Protein AF-A0A0Q7VDH7-F1 (afdb_monomer)

Solvent-accessible surface area (backbone atoms only — not comparable to full-atom values): 13459 Å² total; per-residue (Å²): 133,87,80,73,93,64,90,72,92,55,73,66,47,77,36,81,50,69,82,57,50,67,58,50,49,52,34,48,74,72,74,25,44,32,38,24,32,43,64,22,82,62,76,62,37,87,60,22,36,20,54,25,26,83,58,32,62,67,44,55,29,44,68,44,54,55,42,62,63,43,62,66,22,42,75,75,66,46,77,73,45,68,76,57,89,54,92,50,27,38,32,38,51,44,66,50,83,90,42,80,88,54,75,79,55,93,65,53,71,68,54,52,53,45,54,46,51,50,54,33,44,76,73,71,44,52,55,34,34,34,49,20,70,70,16,42,77,70,76,52,28,76,85,48,92,98,41,53,75,50,78,84,59,68,65,70,52,54,74,50,31,33,29,40,37,31,52,42,50,63,62,43,38,53,34,43,49,67,10,27,32,22,23,30,64,34,68,45,12,80,34,38,98,59,33,18,68,45,85,82,40,78,40,84,65,89,48,63,49,59,48,10,28,54,46,48,35,36,40,40,67,66,40,52,74,71,41,54,45,53,66,40,50,63,48,75,76,75,76,83,128

pLDDT: mean 92.86, std 11.04, range [31.88, 98.62]

Mean predicted aligned error: 4.59 Å

Secondary structure (DSSP, 8-state):
----SS----SEEEEESS--HHHHHHHHHTT-EEEEEEE-SSS-TTTEEEEEETT--GGGSB--S--S-SHHHHHHH-PPPPPP----EEEEEP--TT-GGGGG-SS-HHHHHHHHHHHHHHTT--EEEE--HHHHHTT-----TTSEE--S-HHHHHHHEEEEEESS-THHHHHHHTT--EEESSTT-TTGGGSBSSTT-------HHHHHHHHTTEEEHHHHHTSHHHHHHT---PPP-

Sequence (241 aa):
MEVASQWEPCDLLVCWGVRRAVEIQAQKSSGGEVCILERGYLGDRFKWTSVSFGGGLNGRGEFRGTRADPGRFHEHFGPLKPWRRKEGYALIIGQVPGDMSLRSIGGSLGGWYRETAMRLKATGHDVRFRPHPEAVKRGAGGSIAGVQTIGGDLQSSLDGASHVVTWNSNTAVEAVIAGVPAVSMDIGSMAWAVTGHEPGEVVTPDRLEWAARLAWKQFTMAEMASGYCWDVVGQRIEAAA

Foldseek 3Di:
DDDDPDADADQEAEDAAQPVVVSLVVNVVVVHKYWYWYFALADPSVQKIFIFIPRDAALGGHFFLFDLDCPLLCVPHNAFDAADQDDAAAEEEADAPPDPLCPPPPDDPLVVVQVLVVVLVVVPGQYEYEFDPVCVVVVRSDDHPPHHYDYDDLVVVLVRHQAYEYQADSSCVVSRSNNHAYEHCDSSHLCHVQHHNGRPPGGGDDCSSSSRRSSLRIDGPVCVVVCVNVVSRVPPPPPDD

Structure (mmCIF, N/CA/C/O backbone):
data_AF-A0A0Q7VDH7-F1
#
_entry.id   AF-A0A0Q7VDH7-F1
#
loop_
_atom_site.group_PDB
_atom_site.id
_atom_site.type_symbol
_atom_site.label_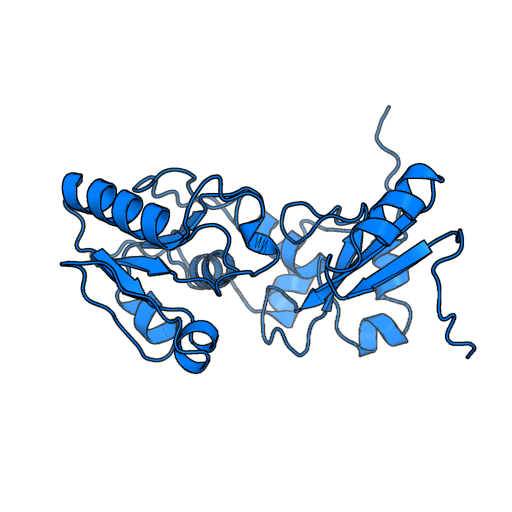atom_id
_atom_site.label_alt_id
_atom_site.label_comp_id
_atom_site.label_asym_id
_atom_site.label_entity_id
_atom_site.label_seq_id
_atom_site.pdbx_PDB_ins_code
_atom_site.Cartn_x
_atom_site.Cartn_y
_atom_site.Cartn_z
_atom_site.occupancy
_atom_site.B_iso_or_equiv
_atom_site.auth_seq_id
_atom_site.auth_comp_id
_atom_site.auth_asym_id
_atom_site.auth_atom_id
_atom_site.pdbx_PDB_model_num
ATOM 1 N N . MET A 1 1 ? 29.062 -8.073 -17.901 1.00 50.72 1 MET A N 1
ATOM 2 C CA . MET A 1 1 ? 27.862 -7.233 -17.737 1.00 50.72 1 MET A CA 1
ATOM 3 C C . MET A 1 1 ? 28.368 -5.826 -17.485 1.00 50.72 1 MET A C 1
ATOM 5 O O . MET A 1 1 ? 28.965 -5.599 -16.440 1.00 50.72 1 MET A O 1
ATOM 9 N N . GLU A 1 2 ? 28.287 -4.948 -18.480 1.00 48.97 2 GLU A N 1
ATOM 10 C CA . GLU A 1 2 ? 28.667 -3.541 -18.319 1.00 48.97 2 GLU A CA 1
ATOM 11 C C . GLU A 1 2 ? 27.641 -2.855 -17.416 1.00 48.97 2 GLU A C 1
ATOM 13 O O . GLU A 1 2 ? 26.437 -3.004 -17.612 1.00 48.97 2 GLU A O 1
ATOM 18 N N . VAL A 1 3 ? 28.112 -2.151 -16.389 1.00 56.75 3 VAL A N 1
ATOM 19 C CA . VAL A 1 3 ? 27.258 -1.309 -15.550 1.00 56.75 3 VAL A CA 1
ATOM 20 C C . VAL A 1 3 ? 27.443 0.113 -16.052 1.00 56.75 3 VAL A C 1
ATOM 22 O O . VAL A 1 3 ? 28.440 0.758 -15.728 1.00 56.75 3 VAL A O 1
ATOM 25 N N . ALA A 1 4 ? 26.510 0.581 -16.879 1.00 62.00 4 ALA A N 1
ATOM 26 C CA . ALA A 1 4 ? 26.508 1.963 -17.336 1.00 62.00 4 ALA A CA 1
ATOM 27 C C . ALA A 1 4 ? 26.369 2.909 -16.130 1.00 62.00 4 ALA A C 1
ATOM 29 O O . ALA A 1 4 ? 25.558 2.686 -15.227 1.00 62.00 4 ALA A O 1
ATOM 30 N N . SER A 1 5 ? 27.185 3.964 -16.097 1.00 67.62 5 SER A N 1
ATOM 31 C CA . SER A 1 5 ? 27.155 4.980 -15.037 1.00 67.62 5 SER A CA 1
ATOM 32 C C . SER A 1 5 ? 26.062 6.033 -15.254 1.00 67.62 5 SER A C 1
ATOM 34 O O . SER A 1 5 ? 25.761 6.801 -14.338 1.00 67.62 5 SER A O 1
ATOM 36 N N . GLN A 1 6 ? 25.462 6.060 -16.447 1.00 77.38 6 GLN A N 1
ATOM 37 C CA . GLN A 1 6 ? 24.406 6.980 -16.858 1.00 77.38 6 GLN A CA 1
ATOM 38 C C . GLN A 1 6 ? 23.304 6.220 -17.603 1.00 77.38 6 GLN A C 1
ATOM 40 O O . GLN A 1 6 ? 23.541 5.146 -18.153 1.00 77.38 6 GLN A O 1
ATOM 45 N N . TRP A 1 7 ? 22.088 6.767 -17.572 1.00 85.00 7 TRP A N 1
ATOM 46 C CA . TRP A 1 7 ? 20.986 6.259 -18.385 1.00 85.00 7 TRP A CA 1
ATOM 47 C C . TRP A 1 7 ? 21.230 6.585 -19.859 1.00 85.00 7 TRP A C 1
ATOM 49 O O . TRP A 1 7 ? 21.643 7.696 -20.190 1.00 85.00 7 TRP A O 1
ATOM 59 N N . GLU A 1 8 ? 20.897 5.629 -20.719 1.00 87.00 8 GLU A N 1
ATOM 60 C CA . GLU A 1 8 ? 20.830 5.781 -22.168 1.00 87.00 8 GLU A CA 1
ATOM 61 C C . GLU A 1 8 ? 19.474 5.243 -22.652 1.00 87.00 8 GLU A C 1
ATOM 63 O O . GLU A 1 8 ? 18.914 4.351 -21.999 1.00 87.00 8 GLU A O 1
ATOM 68 N N . PRO A 1 9 ? 18.927 5.757 -23.770 1.00 86.31 9 PRO A N 1
ATOM 69 C CA . PRO A 1 9 ? 17.702 5.223 -24.350 1.00 86.31 9 PRO A CA 1
ATOM 70 C C . PRO A 1 9 ? 17.815 3.718 -24.611 1.00 86.31 9 PRO A C 1
ATOM 72 O O . PRO A 1 9 ? 18.769 3.252 -25.231 1.00 86.31 9 PRO A O 1
ATOM 75 N N . CYS A 1 10 ? 16.821 2.962 -24.161 1.00 90.81 10 CYS A N 1
ATOM 76 C CA . CYS A 1 10 ? 16.743 1.519 -24.370 1.00 90.81 10 CYS A CA 1
ATOM 77 C C . CYS A 1 10 ? 15.304 1.087 -24.672 1.00 90.81 10 CYS A C 1
ATOM 79 O O . CYS A 1 10 ? 14.376 1.884 -24.549 1.00 90.81 10 CYS A O 1
ATOM 81 N N . ASP A 1 11 ? 15.089 -0.179 -25.032 1.00 91.56 11 ASP A N 1
ATOM 82 C CA . ASP A 1 11 ? 13.728 -0.697 -25.234 1.00 91.56 11 ASP A CA 1
ATOM 83 C C . ASP A 1 11 ? 12.971 -0.841 -23.903 1.00 91.56 11 ASP A 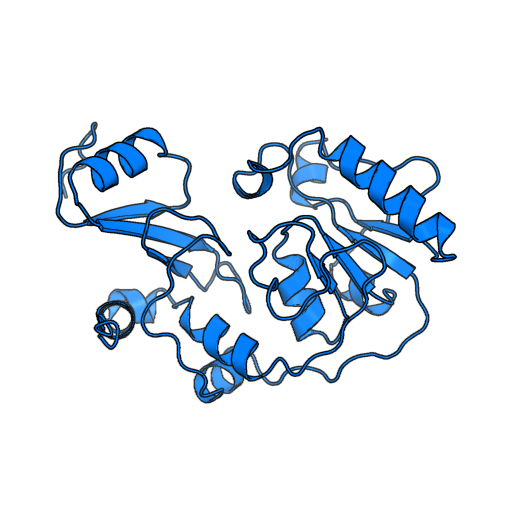C 1
ATOM 85 O O . ASP A 1 11 ? 11.776 -0.552 -23.817 1.00 91.56 11 ASP A O 1
ATOM 89 N N . LEU A 1 12 ? 13.681 -1.255 -22.845 1.00 93.38 12 LEU A N 1
ATOM 90 C CA . LEU A 1 12 ? 13.126 -1.521 -21.520 1.00 93.38 12 LEU A CA 1
ATOM 91 C C . LEU A 1 12 ? 14.069 -1.058 -20.405 1.00 93.38 12 LEU A C 1
ATOM 93 O O . LEU A 1 12 ? 15.133 -1.640 -20.184 1.00 93.38 12 LEU A O 1
ATOM 97 N N . LEU A 1 13 ? 13.627 -0.073 -19.624 1.00 95.06 13 LEU A N 1
ATOM 98 C CA . LEU A 1 13 ? 14.278 0.322 -18.378 1.00 95.06 13 LEU A CA 1
ATOM 99 C C . LEU A 1 13 ? 13.686 -0.466 -17.208 1.00 95.06 13 LEU A C 1
ATOM 101 O O . LEU A 1 13 ? 12.503 -0.324 -16.906 1.00 95.06 13 LEU A O 1
ATOM 105 N N . VAL A 1 14 ? 14.507 -1.240 -16.499 1.00 95.12 14 VAL A N 1
ATOM 106 C CA . VAL A 1 14 ? 14.086 -1.968 -15.291 1.00 95.12 14 VAL A CA 1
ATOM 107 C C . VAL A 1 14 ? 14.622 -1.264 -14.045 1.00 95.12 14 VAL A C 1
ATOM 109 O O . VAL A 1 14 ? 15.822 -1.028 -13.925 1.00 95.12 14 VAL A O 1
ATOM 112 N N . CYS A 1 15 ? 13.744 -0.930 -13.099 1.00 95.75 15 CYS A N 1
ATOM 113 C CA . CYS A 1 15 ? 14.100 -0.246 -11.854 1.00 95.75 15 CYS A CA 1
ATOM 114 C C . CYS A 1 15 ? 13.534 -0.975 -10.633 1.00 95.75 15 CYS A C 1
ATOM 116 O O . CYS A 1 15 ? 12.396 -1.431 -10.657 1.00 95.75 15 CYS A O 1
ATOM 118 N N . TRP A 1 16 ? 14.286 -1.011 -9.528 1.00 96.00 16 TRP A N 1
ATOM 119 C CA . TRP A 1 16 ? 13.719 -1.345 -8.219 1.00 96.00 16 TRP A CA 1
ATOM 120 C C . TRP A 1 16 ? 13.123 -0.085 -7.576 1.00 96.00 16 TRP A C 1
ATOM 122 O O . TRP A 1 16 ? 13.851 0.808 -7.124 1.00 96.00 16 TRP A O 1
ATOM 132 N N . GLY A 1 17 ? 11.795 -0.006 -7.545 1.00 95.12 17 GLY A N 1
ATOM 133 C CA . GLY A 1 17 ? 11.044 1.169 -7.120 1.00 95.12 17 GLY A CA 1
ATOM 134 C C . GLY A 1 17 ? 11.211 2.376 -8.055 1.00 95.12 17 GLY A C 1
ATOM 135 O O . GLY A 1 17 ? 11.768 2.298 -9.145 1.00 95.12 17 GLY A O 1
ATOM 136 N N . VAL A 1 18 ? 10.727 3.539 -7.608 1.00 95.06 18 VAL A N 1
ATOM 137 C CA . VAL A 1 18 ? 10.573 4.752 -8.448 1.00 95.06 18 VAL A CA 1
ATOM 138 C C . VAL A 1 18 ? 11.489 5.915 -8.042 1.00 95.06 18 VAL A C 1
ATOM 140 O O . VAL A 1 18 ? 11.162 7.093 -8.220 1.00 95.06 18 VAL A O 1
ATOM 143 N N . ARG A 1 19 ? 12.644 5.606 -7.435 1.00 92.56 19 ARG A N 1
ATOM 144 C CA . ARG A 1 19 ? 13.621 6.627 -7.004 1.00 92.56 19 ARG A CA 1
ATOM 145 C C . ARG A 1 19 ? 14.329 7.298 -8.184 1.00 92.56 19 ARG A C 1
ATOM 147 O O . ARG A 1 19 ? 14.647 8.479 -8.094 1.00 92.56 19 ARG A O 1
ATOM 154 N N . ARG A 1 20 ? 14.506 6.569 -9.287 1.00 92.50 20 ARG A N 1
ATOM 155 C CA . ARG A 1 20 ? 15.114 7.010 -10.554 1.00 92.50 20 ARG A CA 1
ATOM 156 C C . ARG A 1 20 ? 14.125 7.805 -11.414 1.00 92.50 20 ARG A C 1
ATOM 158 O O . ARG A 1 20 ? 13.843 7.455 -12.551 1.00 92.50 20 ARG A O 1
ATOM 165 N N . ALA A 1 21 ? 13.480 8.813 -10.823 1.00 92.88 21 ALA A N 1
ATOM 166 C CA . ALA A 1 21 ? 12.344 9.491 -11.453 1.00 92.88 21 ALA A CA 1
ATOM 167 C C . ALA A 1 21 ? 12.728 10.242 -12.738 1.00 92.88 21 ALA A C 1
ATOM 169 O O . ALA A 1 21 ? 11.914 10.318 -13.654 1.00 92.88 21 ALA A O 1
ATOM 170 N N . VAL A 1 22 ? 13.955 10.768 -12.805 1.00 94.00 22 VAL A N 1
ATOM 171 C CA . VAL A 1 22 ? 14.471 11.465 -13.991 1.00 94.00 22 VAL A CA 1
ATOM 172 C C . VAL A 1 22 ? 14.665 10.474 -15.131 1.00 94.00 22 VAL A C 1
ATOM 174 O O . VAL A 1 22 ? 14.168 10.707 -16.225 1.00 94.00 22 VAL A O 1
ATOM 177 N N . GLU A 1 23 ? 15.311 9.342 -14.858 1.00 94.75 23 GLU A N 1
ATOM 178 C CA . GLU A 1 23 ? 15.571 8.288 -15.837 1.00 94.75 23 GLU A CA 1
ATOM 179 C C . GLU A 1 23 ? 14.264 7.624 -16.301 1.00 94.75 23 GLU A C 1
ATOM 181 O O . GLU A 1 23 ? 14.056 7.433 -17.495 1.00 94.75 23 GLU A O 1
ATOM 186 N N . ILE A 1 24 ? 13.329 7.364 -15.377 1.00 95.19 24 ILE A N 1
ATOM 187 C CA . ILE A 1 24 ? 11.981 6.866 -15.695 1.00 95.19 24 ILE A CA 1
ATOM 188 C C . ILE A 1 24 ? 11.248 7.842 -16.623 1.00 95.19 24 ILE A C 1
ATOM 190 O O . ILE A 1 24 ? 10.627 7.415 -17.595 1.00 95.19 24 ILE A O 1
ATOM 194 N N . GLN A 1 25 ? 11.301 9.147 -16.341 1.00 95.00 25 GLN A N 1
ATOM 195 C CA . GLN A 1 25 ? 10.640 10.139 -17.185 1.00 95.00 25 GLN A CA 1
ATOM 196 C C . GLN A 1 25 ? 11.325 10.271 -18.548 1.00 95.00 25 GLN A C 1
ATOM 198 O O . GLN A 1 25 ? 10.627 10.357 -19.553 1.00 95.00 25 GLN A O 1
ATOM 203 N N . ALA A 1 26 ? 12.659 10.262 -18.593 1.00 95.00 26 ALA A N 1
ATOM 204 C CA . ALA A 1 26 ? 13.424 10.332 -19.834 1.00 95.00 26 ALA A CA 1
ATOM 205 C C . ALA A 1 26 ? 13.106 9.142 -20.752 1.00 95.00 26 ALA A C 1
ATOM 207 O O . ALA A 1 26 ? 12.753 9.350 -21.910 1.00 95.00 26 ALA A O 1
ATOM 208 N N . GLN A 1 27 ? 13.104 7.927 -20.196 1.00 95.62 27 GLN A N 1
ATOM 209 C CA . GLN A 1 27 ? 12.729 6.699 -20.895 1.00 95.62 27 GLN A CA 1
ATOM 210 C C . GLN A 1 27 ? 11.311 6.765 -21.472 1.00 95.62 27 GLN A C 1
ATOM 212 O O . GLN A 1 27 ? 11.082 6.434 -22.633 1.00 95.62 27 GLN A O 1
ATOM 217 N N . LYS A 1 28 ? 10.339 7.225 -20.676 1.00 94.12 28 LYS A N 1
ATOM 218 C CA . LYS A 1 28 ? 8.955 7.368 -21.146 1.00 94.12 28 LYS A CA 1
ATOM 219 C C . LYS A 1 28 ? 8.833 8.419 -22.245 1.00 94.12 28 LYS A C 1
ATOM 221 O O . LYS A 1 28 ? 8.122 8.200 -23.221 1.00 94.12 28 LYS A O 1
ATOM 226 N N . SER A 1 29 ? 9.521 9.551 -22.099 1.00 94.38 29 SER A N 1
ATOM 227 C CA . SER A 1 29 ? 9.521 10.623 -23.098 1.00 94.38 29 SER A CA 1
ATOM 228 C C . SER A 1 29 ? 10.173 10.201 -24.419 1.00 94.38 29 SER A C 1
ATOM 230 O O . SER A 1 29 ? 9.808 10.741 -25.457 1.00 94.38 29 SER A O 1
ATOM 232 N N . SER A 1 30 ? 11.096 9.232 -24.407 1.00 93.50 30 SER A N 1
ATOM 233 C CA . SER A 1 30 ? 11.667 8.641 -25.625 1.00 93.50 30 SER A CA 1
ATOM 234 C C . SER A 1 30 ? 10.817 7.511 -26.223 1.00 93.50 30 SER A C 1
ATOM 236 O O . SER A 1 30 ? 11.252 6.875 -27.177 1.00 93.50 30 SER A O 1
ATOM 238 N N . GLY A 1 31 ? 9.627 7.238 -25.673 1.00 92.00 31 GLY A N 1
ATOM 239 C CA . GLY A 1 31 ? 8.740 6.159 -26.122 1.00 92.00 31 GLY A CA 1
ATOM 240 C C . GLY A 1 31 ? 9.155 4.758 -25.659 1.00 92.00 31 GLY A C 1
ATOM 241 O O . GLY A 1 31 ? 8.567 3.776 -26.106 1.00 92.00 31 GLY A O 1
ATOM 242 N N . GLY A 1 32 ? 10.150 4.658 -24.776 1.00 92.50 32 GLY A N 1
ATOM 243 C CA . GLY A 1 32 ? 10.638 3.390 -24.249 1.00 92.50 32 GLY A CA 1
ATOM 244 C C . GLY A 1 32 ? 9.799 2.864 -23.081 1.00 92.50 32 GLY A C 1
ATOM 245 O O . GLY A 1 32 ? 9.127 3.612 -22.366 1.00 92.50 32 GLY A O 1
ATOM 246 N N . GLU A 1 33 ? 9.855 1.552 -22.859 1.00 94.69 33 GLU A N 1
ATOM 247 C CA . GLU A 1 33 ? 9.099 0.884 -21.798 1.00 94.69 33 GLU A CA 1
ATOM 248 C C . GLU A 1 33 ? 9.827 1.024 -20.446 1.00 94.69 33 GLU A C 1
ATOM 250 O O . GLU A 1 33 ? 11.059 1.056 -20.378 1.00 94.69 33 GLU A O 1
ATOM 255 N N . VAL A 1 34 ? 9.070 1.086 -19.345 1.00 96.69 34 VAL A N 1
ATOM 256 C CA . VAL A 1 34 ? 9.610 1.081 -17.975 1.00 96.69 34 VAL A CA 1
ATOM 257 C C . VAL A 1 34 ? 8.974 -0.054 -17.194 1.00 96.69 34 VAL A C 1
ATOM 259 O O . VAL A 1 34 ? 7.753 -0.077 -17.059 1.00 96.69 34 VAL A O 1
ATOM 262 N N . CYS A 1 35 ? 9.797 -0.932 -16.626 1.00 96.94 35 CYS A N 1
ATOM 263 C CA . CYS A 1 35 ? 9.410 -1.960 -15.670 1.00 96.94 35 CYS A CA 1
ATOM 264 C C . CYS A 1 35 ? 9.860 -1.565 -14.256 1.00 96.94 35 CYS A C 1
ATOM 266 O O . CYS A 1 35 ? 11.033 -1.274 -14.012 1.00 96.94 35 CYS A O 1
ATOM 268 N N . ILE A 1 36 ? 8.920 -1.555 -13.315 1.00 98.00 36 ILE A N 1
ATOM 269 C CA . ILE A 1 36 ? 9.157 -1.311 -11.896 1.00 98.00 36 ILE A CA 1
ATOM 270 C C . ILE A 1 36 ? 9.011 -2.627 -11.139 1.00 98.00 36 ILE A C 1
ATOM 272 O O . ILE A 1 36 ? 7.934 -3.231 -11.110 1.00 98.00 36 ILE A O 1
ATOM 276 N N . LEU A 1 37 ? 10.106 -3.019 -10.495 1.00 97.94 37 LEU A N 1
ATOM 277 C CA . LEU A 1 37 ? 10.178 -4.107 -9.535 1.00 97.94 37 LEU A CA 1
ATOM 278 C C . LEU A 1 37 ? 10.004 -3.567 -8.117 1.00 97.94 37 LEU A C 1
ATOM 280 O O . LEU A 1 37 ? 10.542 -2.514 -7.773 1.00 97.94 37 LEU A O 1
ATOM 284 N N . GLU A 1 38 ? 9.290 -4.302 -7.275 1.00 97.19 38 GLU A N 1
ATOM 285 C CA . GLU A 1 38 ? 9.133 -3.986 -5.852 1.00 97.19 38 GLU A CA 1
ATOM 286 C C . GLU A 1 38 ? 8.990 -5.256 -5.018 1.00 97.19 38 GLU A C 1
ATOM 288 O O . GLU A 1 38 ? 8.859 -6.358 -5.546 1.00 97.19 38 GLU A O 1
ATOM 293 N N . ARG A 1 39 ? 8.968 -5.117 -3.692 1.00 96.94 39 ARG A N 1
ATOM 294 C CA . ARG A 1 39 ? 8.568 -6.235 -2.825 1.00 96.94 39 ARG A CA 1
ATOM 295 C C . ARG A 1 39 ? 7.121 -6.654 -3.095 1.00 96.94 39 ARG A C 1
ATOM 297 O O . ARG A 1 39 ? 6.274 -5.819 -3.401 1.00 96.94 39 ARG A O 1
ATOM 304 N N . GLY A 1 40 ? 6.843 -7.944 -2.929 1.00 97.06 40 GLY A N 1
ATOM 305 C CA . GLY A 1 40 ? 5.504 -8.505 -3.071 1.00 97.06 40 GLY A CA 1
ATOM 306 C C . GLY A 1 40 ? 4.506 -7.957 -2.047 1.00 97.06 40 GLY A C 1
ATOM 307 O O . GLY A 1 40 ? 4.878 -7.422 -0.998 1.00 97.06 40 GLY A O 1
ATOM 308 N N . TYR A 1 41 ? 3.226 -8.121 -2.363 1.00 97.44 41 TYR A N 1
ATOM 309 C CA . TYR A 1 41 ? 2.091 -7.619 -1.589 1.00 97.44 41 TYR A CA 1
ATOM 310 C C . TYR A 1 41 ? 1.422 -8.712 -0.749 1.00 97.44 41 TY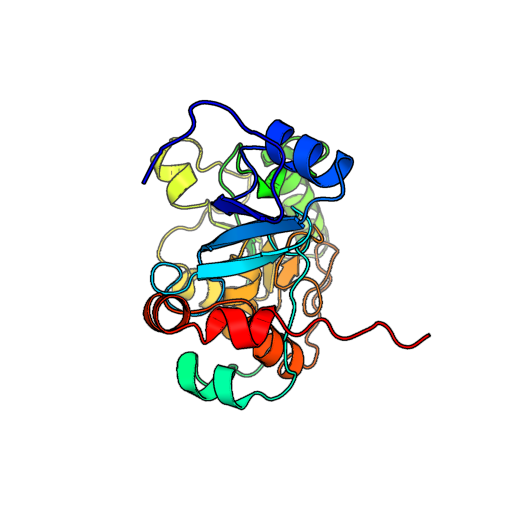R A C 1
ATOM 312 O O . TYR A 1 41 ? 0.869 -8.415 0.310 1.00 97.44 41 TYR A O 1
ATOM 320 N N . LEU A 1 42 ? 1.494 -9.963 -1.217 1.00 96.88 42 LEU A N 1
ATOM 321 C CA . LEU A 1 42 ? 0.968 -11.166 -0.572 1.00 96.88 42 LEU A CA 1
ATOM 322 C C . LEU A 1 42 ? 2.093 -12.074 -0.062 1.00 96.88 42 LEU A C 1
ATOM 324 O O . LEU A 1 42 ? 3.161 -12.163 -0.674 1.00 96.88 42 LEU A O 1
ATOM 328 N N . GLY A 1 43 ? 1.818 -12.799 1.024 1.00 94.00 43 GLY A N 1
ATOM 329 C CA . GLY A 1 43 ? 2.752 -13.749 1.629 1.00 94.00 43 GLY A CA 1
ATOM 330 C C . GLY A 1 43 ? 4.012 -13.084 2.191 1.00 94.00 43 GLY A C 1
ATOM 331 O O . GLY A 1 43 ? 3.995 -11.938 2.641 1.00 94.00 43 GLY A O 1
ATOM 332 N N . ASP A 1 44 ? 5.127 -13.813 2.174 1.00 93.56 44 ASP A N 1
ATOM 333 C CA . ASP A 1 44 ? 6.426 -13.257 2.552 1.00 93.56 44 ASP A CA 1
ATOM 334 C C . ASP A 1 44 ? 6.926 -12.293 1.466 1.00 93.56 44 ASP A C 1
ATOM 336 O O . ASP A 1 44 ? 7.484 -12.704 0.446 1.00 93.56 44 ASP A O 1
ATOM 340 N N . ARG A 1 45 ? 6.755 -10.992 1.705 1.00 90.56 45 ARG A N 1
ATOM 341 C CA . ARG A 1 45 ? 7.158 -9.910 0.791 1.00 90.56 45 ARG A CA 1
ATOM 342 C C . ARG A 1 45 ? 8.643 -9.893 0.404 1.00 90.56 45 ARG A C 1
ATOM 344 O O . ARG A 1 45 ? 9.018 -9.095 -0.449 1.00 90.56 45 ARG A O 1
ATOM 351 N N . PHE A 1 46 ? 9.501 -10.687 1.048 1.00 93.31 46 PHE A N 1
ATOM 352 C CA . PHE A 1 46 ? 10.909 -10.842 0.665 1.00 93.31 46 PHE A CA 1
ATOM 353 C C . PHE A 1 46 ? 11.151 -12.018 -0.290 1.00 93.31 46 PHE A C 1
ATOM 355 O O . PHE A 1 46 ? 12.207 -12.074 -0.914 1.00 93.31 46 PHE A O 1
ATOM 362 N N . LYS A 1 47 ? 10.190 -12.938 -0.427 1.00 96.25 47 LYS A N 1
ATOM 363 C CA . LYS A 1 47 ? 10.236 -14.059 -1.385 1.00 96.25 47 LYS A CA 1
ATOM 364 C C . LYS A 1 47 ? 9.598 -13.729 -2.729 1.00 96.25 47 LYS A C 1
ATOM 366 O O . LYS A 1 47 ? 9.898 -14.382 -3.726 1.00 96.25 47 LYS A O 1
ATOM 371 N N . TRP A 1 48 ? 8.710 -12.744 -2.733 1.00 97.94 48 TRP A N 1
ATOM 372 C CA . TRP A 1 48 ? 7.946 -12.332 -3.898 1.00 97.94 48 TRP A CA 1
ATOM 373 C C . TRP A 1 48 ? 8.394 -10.956 -4.367 1.00 97.94 48 TRP A C 1
ATOM 375 O O . TRP A 1 48 ? 8.572 -10.047 -3.554 1.00 97.94 48 TRP A O 1
ATOM 385 N N . THR A 1 49 ? 8.504 -10.801 -5.680 1.00 98.25 49 THR A N 1
ATOM 386 C CA . THR A 1 49 ? 8.837 -9.543 -6.341 1.00 98.25 49 THR A CA 1
ATOM 387 C C . THR A 1 49 ? 7.668 -9.137 -7.230 1.00 98.25 49 THR A C 1
ATOM 389 O O . THR A 1 49 ? 7.246 -9.896 -8.102 1.00 98.25 49 THR A O 1
ATOM 392 N N . SER A 1 50 ? 7.118 -7.954 -6.973 1.00 98.12 50 SER A N 1
ATOM 393 C CA . SER A 1 50 ? 6.101 -7.311 -7.802 1.00 98.12 50 SER A CA 1
ATOM 394 C C . SER A 1 50 ? 6.709 -6.865 -9.128 1.00 98.12 50 SER A C 1
ATOM 396 O O . SER A 1 50 ? 7.842 -6.386 -9.137 1.00 98.12 50 SER A O 1
ATOM 398 N N . VAL A 1 51 ? 5.962 -7.003 -10.224 1.00 97.88 51 VAL A N 1
ATOM 399 C CA . VAL A 1 51 ? 6.371 -6.564 -11.565 1.00 97.88 51 VAL A CA 1
ATOM 400 C C . VAL A 1 51 ? 5.263 -5.712 -12.163 1.00 97.88 51 VAL A C 1
ATOM 402 O O . VAL A 1 51 ? 4.135 -6.172 -12.328 1.00 97.88 51 VAL A O 1
ATOM 405 N N . SER A 1 52 ? 5.583 -4.465 -12.492 1.00 97.25 52 SER A N 1
ATOM 406 C CA . SER A 1 52 ? 4.644 -3.513 -13.093 1.00 97.25 52 SER A CA 1
ATOM 407 C C . SER A 1 52 ? 5.312 -2.686 -14.181 1.00 97.25 52 SER A C 1
ATOM 409 O O . SER A 1 52 ? 6.535 -2.611 -14.241 1.00 97.25 52 SER A O 1
ATOM 411 N N . PHE A 1 53 ? 4.512 -2.053 -15.030 1.00 96.75 53 PHE A N 1
ATOM 412 C CA . PHE A 1 53 ? 4.956 -1.254 -16.162 1.00 96.75 53 PHE A CA 1
ATOM 413 C C . PHE A 1 53 ? 4.479 0.203 -16.055 1.00 96.75 53 PHE A C 1
ATOM 415 O O . PHE A 1 53 ? 3.757 0.586 -15.127 1.00 96.75 53 PHE A O 1
ATOM 422 N N . GLY A 1 54 ? 4.939 1.050 -16.978 1.00 93.12 54 GLY A N 1
ATOM 423 C CA . GLY A 1 54 ? 4.513 2.450 -17.101 1.00 93.12 54 GLY A CA 1
ATOM 424 C C . GLY A 1 54 ? 5.169 3.419 -16.106 1.00 93.12 54 GLY A C 1
ATOM 425 O O . GLY A 1 54 ? 4.894 4.625 -16.140 1.00 93.12 54 GLY A O 1
ATOM 426 N N . GLY A 1 55 ? 6.057 2.922 -15.237 1.00 93.31 55 GLY A N 1
ATOM 427 C CA . GLY A 1 55 ? 6.836 3.727 -14.286 1.00 93.31 55 GLY A CA 1
ATOM 428 C C . GLY A 1 55 ? 6.094 4.136 -13.006 1.00 93.31 55 GLY A C 1
ATOM 429 O O . GLY A 1 55 ? 6.610 4.948 -12.236 1.00 93.31 55 GLY A O 1
ATOM 430 N N . GLY A 1 56 ? 4.888 3.611 -12.779 1.00 93.88 56 GLY A N 1
ATOM 431 C CA . GLY A 1 56 ? 4.106 3.857 -11.567 1.00 93.88 56 GLY A CA 1
ATOM 432 C C . GLY A 1 56 ? 4.499 2.947 -10.399 1.00 93.88 56 GLY A C 1
ATOM 433 O O . GLY A 1 56 ? 5.036 1.863 -10.592 1.00 93.88 56 GLY A O 1
ATOM 434 N N . LEU A 1 57 ? 4.214 3.388 -9.169 1.00 94.81 57 LEU A N 1
ATOM 435 C CA . LEU A 1 57 ? 4.434 2.604 -7.949 1.00 94.81 57 LEU A CA 1
ATOM 436 C C . LEU A 1 57 ? 3.108 2.046 -7.416 1.00 94.81 57 LEU A C 1
ATOM 438 O O . LEU A 1 57 ? 2.143 2.799 -7.259 1.00 94.81 57 LEU A O 1
ATOM 442 N N . ASN A 1 58 ? 3.096 0.763 -7.045 1.00 95.94 58 ASN A N 1
ATOM 443 C CA . ASN A 1 58 ? 1.962 0.085 -6.404 1.00 95.94 58 ASN A CA 1
ATOM 444 C C . ASN A 1 58 ? 0.658 0.269 -7.194 1.00 95.94 58 ASN A C 1
ATOM 446 O O . ASN A 1 58 ? 0.631 -0.046 -8.378 1.00 95.94 58 ASN A O 1
ATOM 450 N N . GLY A 1 59 ? -0.409 0.797 -6.582 1.00 96.19 59 GLY A N 1
ATOM 451 C CA . GLY A 1 59 ? -1.711 0.982 -7.236 1.00 96.19 59 GLY A CA 1
ATOM 452 C C . GLY A 1 59 ? -1.689 1.910 -8.459 1.00 96.19 59 GLY A C 1
ATOM 453 O O . GLY A 1 59 ? -2.662 1.960 -9.201 1.00 96.19 59 GLY A O 1
ATOM 454 N N . ARG A 1 60 ? -0.571 2.608 -8.706 1.00 96.06 60 ARG A N 1
ATOM 455 C CA . ARG A 1 60 ? -0.338 3.429 -9.906 1.00 96.06 60 ARG A CA 1
ATOM 456 C C . ARG A 1 60 ? 0.438 2.708 -11.012 1.00 96.06 60 ARG A C 1
ATOM 458 O O . ARG A 1 60 ? 0.709 3.321 -12.039 1.00 96.06 60 ARG A O 1
ATOM 465 N N . GLY A 1 61 ? 0.876 1.474 -10.779 1.00 95.25 61 GLY A N 1
ATOM 466 C CA . GLY A 1 61 ? 1.576 0.659 -11.768 1.00 95.25 61 GLY A CA 1
ATOM 467 C C . GLY A 1 61 ? 0.612 -0.005 -12.749 1.00 95.25 61 GLY A C 1
ATOM 468 O O . GLY A 1 61 ? -0.523 -0.336 -12.404 1.00 95.25 61 GLY A O 1
ATOM 469 N N . GLU A 1 62 ? 1.084 -0.238 -13.969 1.00 96.19 62 GLU A N 1
ATOM 470 C CA . GLU A 1 62 ? 0.376 -1.036 -14.967 1.00 96.19 62 GLU A CA 1
ATOM 471 C C . GLU A 1 62 ? 0.730 -2.519 -14.779 1.00 96.19 62 GLU A C 1
ATOM 473 O O . GLU A 1 62 ? 1.896 -2.895 -14.861 1.00 96.19 62 GLU A O 1
ATOM 478 N N . PHE A 1 63 ? -0.255 -3.381 -14.519 1.00 96.38 63 PHE A N 1
ATOM 479 C CA . PHE A 1 63 ? -0.018 -4.815 -14.309 1.00 96.38 63 PHE A CA 1
ATOM 480 C C . PHE A 1 63 ? -0.594 -5.634 -15.461 1.00 96.38 63 PHE A C 1
ATOM 482 O O . PHE A 1 63 ? -1.810 -5.680 -15.653 1.00 96.38 63 PHE A O 1
ATOM 489 N N . ARG A 1 64 ? 0.287 -6.306 -16.201 1.00 95.19 64 ARG A N 1
ATOM 490 C CA . ARG A 1 64 ? -0.045 -7.138 -17.366 1.00 95.19 64 ARG A CA 1
ATOM 491 C C . ARG A 1 64 ? -0.243 -8.595 -16.958 1.00 95.19 64 ARG A C 1
ATOM 493 O O . ARG A 1 64 ? 0.246 -9.018 -15.914 1.00 95.19 64 ARG A O 1
ATOM 500 N N . GLY A 1 65 ? -0.986 -9.354 -17.762 1.00 94.56 65 GLY A N 1
ATOM 501 C CA . GLY A 1 65 ? -1.164 -10.798 -17.561 1.00 94.56 65 GLY A CA 1
ATOM 502 C C . GLY A 1 65 ? -1.966 -11.208 -16.315 1.00 94.56 65 GLY A C 1
ATOM 503 O O . GLY A 1 65 ? -1.991 -12.391 -15.976 1.00 94.56 65 GLY A O 1
ATOM 504 N N . THR A 1 66 ? -2.626 -10.270 -15.620 1.00 96.38 66 THR A N 1
ATOM 505 C CA . THR A 1 66 ? -3.427 -10.608 -14.429 1.00 96.38 66 THR A CA 1
ATOM 506 C C . THR A 1 66 ? -4.663 -11.425 -14.796 1.00 96.38 66 THR A C 1
ATOM 508 O O . THR A 1 66 ? -5.360 -11.117 -15.764 1.00 96.38 66 THR A O 1
ATOM 511 N N . ARG A 1 67 ? -4.968 -12.449 -13.995 1.00 96.31 67 ARG A N 1
ATOM 512 C CA . ARG A 1 67 ? -6.108 -13.350 -14.214 1.00 96.31 67 ARG A CA 1
ATOM 513 C C . ARG A 1 67 ? -7.050 -13.308 -13.016 1.00 96.31 67 ARG A C 1
ATOM 515 O O . ARG A 1 67 ? -6.598 -13.143 -11.886 1.00 96.31 67 ARG A O 1
ATOM 522 N N . ALA A 1 68 ? -8.346 -13.455 -13.277 1.00 95.38 68 ALA A N 1
ATOM 523 C CA . ALA A 1 68 ? -9.379 -13.532 -12.241 1.00 95.38 68 ALA A CA 1
ATOM 524 C C . ALA A 1 68 ? -9.499 -14.935 -11.614 1.00 95.38 68 ALA A C 1
ATOM 526 O O . ALA A 1 68 ? -10.157 -15.089 -10.590 1.00 95.38 68 ALA A O 1
ATOM 527 N N . ASP A 1 69 ? -8.858 -15.948 -12.211 1.00 96.06 69 ASP A N 1
ATOM 528 C CA . ASP A 1 69 ? -8.826 -17.305 -11.665 1.00 96.06 69 ASP A CA 1
ATOM 529 C C . ASP A 1 69 ? -8.072 -17.348 -10.318 1.00 96.06 69 ASP A C 1
ATOM 531 O O . ASP A 1 69 ? -6.907 -16.929 -10.256 1.00 96.06 69 ASP A O 1
ATOM 535 N N . PRO A 1 70 ? -8.696 -17.859 -9.238 1.00 96.81 70 PRO A N 1
ATOM 536 C CA . PRO A 1 70 ? -8.105 -17.854 -7.907 1.00 96.81 70 PRO A CA 1
ATOM 537 C C . PRO A 1 70 ? -7.111 -18.997 -7.668 1.00 96.81 70 PRO A C 1
ATOM 539 O O . PRO A 1 70 ? -6.564 -19.067 -6.569 1.00 96.81 70 PRO A O 1
ATOM 542 N N . GLY A 1 71 ? -6.848 -19.881 -8.641 1.00 97.94 71 GLY A N 1
ATOM 543 C CA . GLY A 1 71 ? -5.991 -21.057 -8.472 1.00 97.94 71 GLY A CA 1
ATOM 544 C C . GLY A 1 71 ? -4.608 -20.702 -7.930 1.00 97.94 71 GLY A C 1
ATOM 545 O O . GLY A 1 71 ? -4.223 -21.187 -6.868 1.00 97.94 71 GLY A O 1
ATOM 546 N N . ARG A 1 72 ? -3.921 -19.748 -8.575 1.00 97.62 72 ARG A N 1
ATOM 547 C CA . ARG A 1 72 ? -2.611 -19.236 -8.121 1.00 97.62 72 ARG A CA 1
ATOM 548 C C . ARG A 1 72 ? -2.679 -18.631 -6.718 1.00 97.62 72 ARG A C 1
ATOM 550 O O . ARG A 1 72 ? -1.757 -18.793 -5.921 1.00 97.62 72 ARG A O 1
ATOM 557 N N . PHE A 1 73 ? -3.759 -17.905 -6.418 1.00 98.31 73 PHE A N 1
ATOM 558 C CA . PHE A 1 73 ? -3.928 -17.288 -5.108 1.00 98.31 73 PHE A CA 1
ATOM 559 C C . PHE A 1 73 ? -4.081 -18.353 -4.013 1.00 98.31 73 PHE A C 1
ATOM 561 O O . PHE A 1 73 ? -3.354 -18.318 -3.023 1.00 98.31 73 PHE A O 1
ATOM 568 N N . HIS A 1 74 ? -4.962 -19.332 -4.218 1.00 97.69 74 HIS A N 1
ATOM 569 C CA . HIS A 1 74 ? -5.171 -20.429 -3.278 1.00 97.69 74 HIS A CA 1
ATOM 570 C C . HIS A 1 74 ? -3.922 -21.294 -3.101 1.00 97.69 74 HIS A C 1
ATOM 572 O O . HIS A 1 74 ? -3.587 -21.631 -1.968 1.00 97.69 74 HIS A O 1
ATOM 578 N N . GLU A 1 75 ? -3.223 -21.612 -4.193 1.00 97.69 75 GLU A N 1
ATOM 579 C CA . GLU A 1 75 ? -2.009 -22.431 -4.177 1.00 97.69 75 GLU A CA 1
ATOM 580 C C . GLU A 1 75 ? -0.898 -21.802 -3.327 1.00 97.69 75 GLU A C 1
ATOM 582 O O . GLU A 1 75 ? -0.258 -22.491 -2.533 1.00 97.69 75 GLU A O 1
ATOM 587 N N . HIS A 1 76 ? -0.672 -20.492 -3.461 1.00 97.31 76 HIS A N 1
ATOM 588 C CA . HIS A 1 76 ? 0.475 -19.835 -2.828 1.00 97.31 76 HIS A CA 1
ATOM 589 C C . HIS A 1 76 ? 0.159 -19.085 -1.532 1.00 97.31 76 HIS A C 1
ATOM 591 O O . HIS A 1 76 ? 1.060 -18.889 -0.712 1.00 97.31 76 HIS A O 1
ATOM 597 N N . PHE A 1 77 ? -1.082 -18.635 -1.337 1.00 96.75 77 PHE A N 1
ATOM 598 C CA . PHE A 1 77 ? -1.449 -17.739 -0.232 1.00 96.75 77 PHE A CA 1
ATOM 599 C C . PHE A 1 77 ? -2.618 -18.256 0.616 1.00 96.75 77 PHE A C 1
ATOM 601 O O . PHE A 1 77 ? -2.897 -17.685 1.672 1.00 96.75 77 PHE A O 1
ATOM 608 N N . GLY A 1 78 ? -3.257 -19.356 0.205 1.00 94.94 78 GLY A N 1
ATOM 609 C CA . GLY A 1 78 ? -4.403 -19.938 0.897 1.00 94.94 78 GLY A CA 1
ATOM 610 C C . GLY A 1 78 ? -5.707 -19.160 0.676 1.00 94.94 78 GLY A C 1
ATOM 611 O O . GLY A 1 78 ? -5.762 -18.232 -0.129 1.00 94.94 78 GLY A O 1
ATOM 612 N N . PRO A 1 79 ? -6.799 -19.549 1.355 1.00 94.50 79 PRO A N 1
ATOM 613 C CA . PRO A 1 79 ? -8.097 -18.911 1.177 1.00 94.50 79 PRO A CA 1
ATOM 614 C C . PRO A 1 79 ? -8.181 -17.557 1.891 1.00 94.50 79 PRO A C 1
ATOM 616 O O . PRO A 1 79 ? -7.564 -17.320 2.932 1.00 94.50 79 PRO A O 1
ATOM 619 N N . LEU A 1 80 ? -9.043 -16.684 1.371 1.00 96.44 80 LEU A N 1
ATOM 620 C CA . LEU A 1 80 ? -9.460 -15.471 2.069 1.00 96.44 80 LEU A CA 1
ATOM 621 C C . LEU A 1 80 ? -10.209 -15.835 3.355 1.00 96.44 80 LEU A C 1
ATOM 623 O O . LEU A 1 80 ? -11.138 -16.643 3.329 1.00 96.44 80 LEU A O 1
ATOM 627 N N . LYS A 1 81 ? -9.880 -15.183 4.476 1.00 96.88 81 LYS A N 1
ATOM 628 C CA . LYS A 1 81 ? -10.719 -15.301 5.680 1.00 96.88 81 LYS A CA 1
ATOM 629 C C . LYS A 1 81 ? -12.082 -14.632 5.428 1.00 96.88 81 LYS A C 1
ATOM 631 O O . LYS A 1 81 ? -12.127 -13.646 4.696 1.00 96.88 81 LYS A O 1
ATOM 636 N N . PRO A 1 82 ? -13.198 -15.099 6.002 1.00 97.12 82 PRO A N 1
ATOM 637 C CA . PRO A 1 82 ? -14.464 -14.373 5.912 1.00 97.12 82 PRO A CA 1
ATOM 638 C C . PRO A 1 82 ? -14.342 -12.957 6.487 1.00 97.12 82 PRO A C 1
ATOM 640 O O . PRO A 1 82 ? -13.530 -12.718 7.385 1.00 97.12 82 PRO A O 1
ATOM 643 N N . TRP A 1 83 ? -15.161 -12.020 6.004 1.00 97.81 83 TRP A N 1
ATOM 644 C CA . TRP A 1 83 ? -15.248 -10.697 6.621 1.00 97.81 83 TRP A CA 1
ATOM 645 C C . TRP A 1 83 ? -15.638 -10.815 8.098 1.00 97.81 83 TRP A C 1
ATOM 647 O O . TRP A 1 83 ? -16.627 -11.458 8.451 1.00 97.81 83 TRP A O 1
ATOM 657 N N . ARG A 1 84 ? -14.863 -10.166 8.965 1.00 91.62 84 ARG A N 1
ATOM 658 C CA . ARG A 1 84 ? -15.148 -10.036 10.389 1.00 91.62 84 ARG A CA 1
ATOM 659 C C . ARG A 1 84 ? -16.159 -8.909 10.573 1.00 91.62 84 ARG A C 1
ATOM 661 O O . ARG A 1 84 ? -15.911 -7.780 10.167 1.00 91.62 84 ARG A O 1
ATOM 668 N N . ARG A 1 85 ? -17.285 -9.209 11.220 1.00 78.62 85 ARG A N 1
ATOM 669 C CA . ARG A 1 85 ? -18.196 -8.201 11.778 1.00 78.62 85 ARG A CA 1
ATOM 670 C C . ARG A 1 85 ? -17.987 -8.202 13.283 1.00 78.62 85 ARG A C 1
ATOM 672 O O . ARG A 1 85 ? -18.499 -9.081 13.971 1.00 78.62 85 ARG A O 1
ATOM 679 N N . LYS A 1 86 ? -17.135 -7.304 13.768 1.00 80.25 86 LYS A N 1
ATOM 680 C CA . LYS A 1 86 ? -16.732 -7.263 15.172 1.00 80.25 86 LYS A CA 1
ATOM 681 C C . LYS A 1 86 ? -16.652 -5.820 15.665 1.00 80.25 86 LYS A C 1
ATOM 683 O O . LYS A 1 86 ? -16.073 -4.967 14.998 1.00 80.25 86 LYS A O 1
ATOM 688 N N . GLU A 1 87 ? -17.168 -5.611 16.871 1.00 86.62 87 GLU A N 1
ATOM 689 C CA . GLU A 1 87 ? -16.916 -4.416 17.675 1.00 86.62 87 GLU A CA 1
ATOM 690 C C . GLU A 1 87 ? -15.437 -4.334 18.073 1.00 86.62 87 GLU A C 1
ATOM 692 O O . GLU A 1 87 ? -14.824 -5.319 18.498 1.00 86.62 87 GLU A O 1
ATOM 697 N N . GLY A 1 88 ? -14.845 -3.154 17.940 1.00 95.31 88 GLY A N 1
ATOM 698 C CA . GLY A 1 88 ? -13.420 -2.950 18.170 1.00 95.31 88 GLY A CA 1
ATOM 699 C C . GLY A 1 88 ? -12.970 -1.557 17.761 1.00 95.31 88 GLY A C 1
ATOM 700 O O . GLY A 1 88 ? -13.775 -0.716 17.356 1.00 95.31 88 GLY A O 1
ATOM 701 N N . TYR A 1 89 ? -11.667 -1.314 17.836 1.00 97.69 89 TYR A N 1
ATOM 702 C CA . TYR A 1 89 ? -11.117 0.001 17.522 1.00 97.69 89 TYR A CA 1
ATOM 703 C C . TYR A 1 89 ? -10.913 0.222 16.019 1.00 97.69 89 TYR A C 1
ATOM 705 O O . TYR A 1 89 ? -10.566 -0.699 15.280 1.00 97.69 89 TYR A O 1
ATOM 713 N N . ALA A 1 90 ? -11.055 1.468 15.577 1.00 98.00 90 ALA A N 1
ATOM 714 C CA . ALA A 1 90 ? -10.540 1.931 14.298 1.00 98.00 90 ALA A CA 1
ATOM 715 C C . ALA A 1 90 ? -9.013 2.063 14.396 1.00 98.00 90 ALA A C 1
ATOM 717 O O . ALA A 1 90 ? -8.486 2.800 15.238 1.00 98.00 90 ALA A O 1
ATOM 718 N N . LEU A 1 91 ? -8.285 1.326 13.557 1.00 98.25 91 LEU A N 1
ATOM 719 C CA . LEU A 1 91 ? -6.828 1.262 13.609 1.00 98.25 91 LEU A CA 1
ATOM 720 C C . LEU A 1 91 ? -6.190 2.141 12.532 1.00 98.25 91 LEU A C 1
ATOM 722 O O . LEU A 1 91 ? -6.160 1.766 11.362 1.00 98.25 91 LEU A O 1
ATOM 726 N N . ILE A 1 92 ? -5.604 3.269 12.930 1.00 98.50 92 ILE A N 1
ATOM 727 C CA . ILE A 1 92 ? -4.802 4.107 12.032 1.00 98.50 92 IL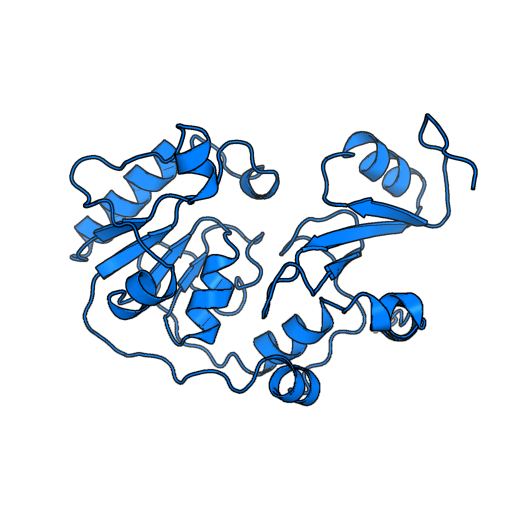E A CA 1
ATOM 728 C C . ILE A 1 92 ? -3.399 3.509 11.901 1.00 98.50 92 ILE A C 1
ATOM 730 O O . ILE A 1 92 ? -2.702 3.300 12.899 1.00 98.50 92 ILE A O 1
ATOM 734 N N . ILE A 1 93 ? -2.965 3.273 10.664 1.00 98.12 93 ILE A N 1
ATOM 735 C CA . ILE A 1 93 ? -1.658 2.693 10.346 1.00 98.12 93 ILE A CA 1
ATOM 736 C C . ILE A 1 93 ? -0.663 3.778 9.955 1.00 98.12 93 ILE A C 1
ATOM 738 O O . ILE A 1 93 ? -0.862 4.519 8.991 1.00 98.12 93 ILE A O 1
ATOM 742 N N . GLY A 1 94 ? 0.453 3.816 10.677 1.00 96.88 94 GLY A N 1
ATOM 743 C CA . GLY A 1 94 ? 1.589 4.654 10.352 1.00 96.88 94 GLY A CA 1
ATOM 744 C C . GLY A 1 94 ? 2.359 4.163 9.124 1.00 96.88 94 GLY A C 1
ATOM 745 O O . GLY A 1 94 ? 2.459 2.963 8.865 1.00 96.88 94 GLY A O 1
ATOM 746 N N . GLN A 1 95 ? 2.970 5.099 8.402 1.00 95.44 95 GLN A N 1
ATOM 747 C CA . GLN A 1 95 ? 3.910 4.861 7.304 1.00 95.44 95 GLN A CA 1
ATOM 748 C C . GLN A 1 95 ? 5.252 5.550 7.573 1.00 95.44 95 GLN A C 1
ATOM 750 O O . GLN A 1 95 ? 5.366 6.413 8.444 1.00 95.44 95 GLN A O 1
ATOM 755 N N . VAL A 1 96 ? 6.287 5.132 6.843 1.00 94.31 96 VAL A N 1
ATOM 756 C CA . VAL A 1 96 ? 7.636 5.692 6.965 1.00 94.31 96 VAL A CA 1
ATOM 757 C C . VAL A 1 96 ? 7.667 7.094 6.344 1.00 94.31 96 VAL A C 1
ATOM 759 O O . VAL A 1 96 ? 7.379 7.223 5.154 1.00 94.31 96 VAL A O 1
ATOM 762 N N . PRO A 1 97 ? 8.032 8.151 7.093 1.00 91.81 97 PRO A N 1
ATOM 763 C CA . PRO A 1 97 ? 8.188 9.482 6.515 1.00 91.81 97 PRO A CA 1
ATOM 764 C C . PRO A 1 97 ? 9.211 9.487 5.370 1.00 91.81 97 PRO A C 1
ATOM 766 O O . PRO A 1 97 ? 10.276 8.878 5.478 1.00 91.81 97 PRO A O 1
ATOM 769 N N . GLY A 1 98 ? 8.880 10.167 4.270 1.00 89.12 98 GLY A N 1
ATOM 770 C CA . GLY A 1 98 ? 9.718 10.216 3.065 1.00 89.12 98 GLY A CA 1
ATOM 771 C C . GLY A 1 98 ? 9.653 8.966 2.176 1.00 89.12 98 GLY A C 1
ATOM 772 O O . GLY A 1 98 ? 10.429 8.861 1.226 1.00 89.12 98 GLY A O 1
ATOM 773 N N . ASP A 1 99 ? 8.761 8.012 2.461 1.00 90.44 99 ASP A N 1
ATOM 774 C CA . ASP A 1 99 ? 8.500 6.887 1.561 1.00 90.44 99 ASP A CA 1
ATOM 775 C C . ASP A 1 99 ? 7.934 7.364 0.210 1.00 90.44 99 ASP A C 1
ATOM 777 O O . ASP A 1 99 ? 7.138 8.301 0.142 1.00 90.44 99 ASP A O 1
ATOM 781 N N . MET A 1 100 ? 8.327 6.695 -0.877 1.00 89.31 100 MET A N 1
ATOM 782 C CA . MET A 1 100 ? 7.926 7.054 -2.242 1.00 89.31 100 MET A CA 1
ATOM 783 C C . MET A 1 100 ? 6.414 6.948 -2.469 1.00 89.31 100 MET A C 1
ATOM 785 O O . MET A 1 100 ? 5.868 7.686 -3.290 1.00 89.31 100 MET A O 1
ATOM 789 N N . SER A 1 101 ? 5.740 6.062 -1.733 1.00 88.38 101 SER A N 1
ATOM 790 C CA . SER A 1 101 ? 4.282 5.915 -1.755 1.00 88.38 101 SER A CA 1
ATOM 791 C C . SER A 1 101 ? 3.550 7.151 -1.228 1.00 88.38 101 SER A C 1
ATOM 793 O O . SER A 1 101 ? 2.402 7.378 -1.595 1.00 88.38 101 SER A O 1
ATOM 795 N N . LEU A 1 102 ? 4.205 7.999 -0.433 1.00 91.00 102 LEU A N 1
ATOM 796 C CA . LEU A 1 102 ? 3.596 9.193 0.152 1.00 91.00 102 LEU A CA 1
ATOM 797 C C . LEU A 1 102 ? 3.697 10.434 -0.744 1.00 91.00 102 LEU A C 1
ATOM 799 O O . LEU A 1 102 ? 3.258 11.496 -0.331 1.00 91.00 102 LEU A O 1
ATOM 803 N N . ARG A 1 103 ? 4.243 10.344 -1.965 1.00 87.06 103 ARG A N 1
ATOM 804 C CA . ARG A 1 103 ? 4.436 11.510 -2.856 1.00 87.06 103 ARG A CA 1
ATOM 805 C C . ARG A 1 103 ? 3.166 12.336 -3.120 1.00 87.06 103 ARG A C 1
ATOM 807 O O . ARG A 1 103 ? 3.286 13.518 -3.414 1.00 87.06 103 ARG A O 1
ATOM 814 N N . SER A 1 104 ? 1.983 11.727 -3.044 1.00 86.25 104 SER A N 1
ATOM 815 C CA . SER A 1 104 ? 0.686 12.385 -3.260 1.00 86.25 104 SER A CA 1
ATOM 816 C C . SER A 1 104 ? 0.102 13.051 -2.013 1.00 86.25 104 SER A C 1
ATOM 818 O O . SER A 1 104 ? -0.962 13.661 -2.099 1.00 86.25 104 SER A O 1
ATOM 820 N N . ILE A 1 105 ? 0.749 12.936 -0.849 1.00 87.62 105 ILE A N 1
ATOM 821 C CA . ILE A 1 105 ? 0.236 13.554 0.369 1.00 87.62 105 ILE A CA 1
ATOM 822 C C . ILE A 1 105 ? 0.403 15.075 0.259 1.00 87.62 105 ILE A C 1
ATOM 824 O O . ILE A 1 105 ? 1.507 15.609 0.308 1.00 87.62 105 ILE A O 1
ATOM 828 N N . GLY A 1 106 ? -0.706 15.795 0.084 1.00 79.19 106 GLY A N 1
ATOM 829 C CA . GLY A 1 106 ? -0.712 17.256 -0.085 1.00 79.19 106 GLY A CA 1
ATOM 830 C C . GLY A 1 106 ? -0.321 18.053 1.170 1.00 79.19 106 GLY A C 1
ATOM 831 O O . GLY A 1 106 ? -0.426 19.275 1.179 1.00 79.19 106 GLY A O 1
ATOM 832 N N . GLY A 1 107 ? 0.103 17.383 2.245 1.00 86.00 107 GLY A N 1
ATOM 833 C CA . GLY A 1 107 ? 0.432 17.976 3.538 1.00 86.00 107 GLY A CA 1
ATOM 834 C C . GLY A 1 107 ? 1.350 17.074 4.361 1.00 86.00 107 GLY A C 1
ATOM 835 O O . GLY A 1 107 ? 2.035 16.204 3.834 1.00 86.00 107 GLY A O 1
ATOM 836 N N . SER A 1 108 ? 1.385 17.259 5.682 1.00 90.88 108 SER A N 1
ATOM 837 C CA . SER A 1 108 ? 2.200 16.389 6.541 1.00 90.88 108 SER A CA 1
ATOM 838 C C . SER A 1 108 ? 1.472 15.090 6.887 1.00 90.88 108 SER A C 1
ATOM 840 O O . SER A 1 108 ? 0.286 15.095 7.219 1.00 90.88 108 SER A O 1
ATOM 842 N N . LEU A 1 109 ? 2.216 13.985 6.921 1.00 92.69 109 LEU A N 1
ATOM 843 C CA . LEU A 1 109 ? 1.710 12.684 7.367 1.00 92.69 109 LEU A CA 1
ATOM 844 C C . LEU A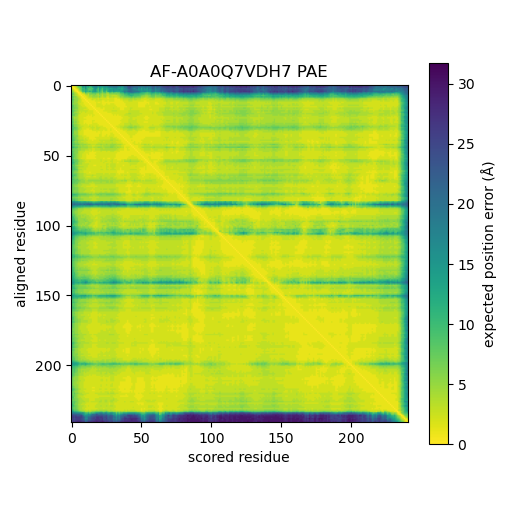 1 109 ? 1.139 12.746 8.799 1.00 92.69 109 LEU A C 1
ATOM 846 O O . LEU A 1 109 ? 0.088 12.179 9.079 1.00 92.69 109 LEU A O 1
ATOM 850 N N . GLY A 1 110 ? 1.776 13.518 9.687 1.00 94.56 110 GLY A N 1
ATOM 851 C CA . GLY A 1 110 ? 1.262 13.789 11.035 1.00 94.56 110 GLY A CA 1
ATOM 852 C C . GLY A 1 110 ? -0.024 14.626 11.061 1.00 94.56 110 GLY A C 1
ATOM 853 O O . GLY A 1 110 ? -0.876 14.428 11.925 1.00 94.56 110 GLY A O 1
ATOM 854 N N . GLY A 1 111 ? -0.189 15.556 10.117 1.00 94.62 111 GLY A N 1
ATOM 855 C CA . GLY A 1 111 ? -1.441 16.285 9.906 1.00 94.62 111 GLY A CA 1
ATOM 856 C C . GLY A 1 111 ? -2.574 15.342 9.518 1.00 94.62 111 GLY A C 1
ATOM 857 O O . GLY A 1 111 ? -3.605 15.335 10.186 1.00 94.62 111 GLY A O 1
ATOM 858 N N . TRP A 1 112 ? -2.323 14.477 8.533 1.00 95.31 112 TRP A N 1
ATOM 859 C CA . TRP A 1 112 ? -3.280 13.466 8.088 1.00 95.31 112 TRP A CA 1
ATOM 860 C C . TRP A 1 112 ? -3.714 12.521 9.218 1.00 95.31 112 TRP A C 1
ATOM 862 O O . TRP A 1 112 ? -4.911 12.290 9.404 1.00 95.31 112 TRP A O 1
ATOM 872 N N . TYR A 1 113 ? -2.769 12.018 10.022 1.00 97.00 113 TYR A N 1
ATOM 873 C CA . TYR A 1 113 ? -3.093 11.169 11.170 1.00 97.00 113 TYR A CA 1
ATOM 874 C C . TYR A 1 113 ? -4.049 11.862 12.154 1.00 97.00 113 TYR A C 1
ATOM 876 O O . TYR A 1 113 ? -5.029 11.262 12.597 1.00 97.00 113 TYR A O 1
ATOM 884 N N . ARG A 1 114 ? -3.771 13.130 12.496 1.00 97.00 114 ARG A N 1
ATOM 885 C CA . ARG A 1 114 ? -4.594 13.912 13.432 1.00 97.00 114 ARG A CA 1
ATOM 886 C C . ARG A 1 114 ? -5.995 14.139 12.886 1.00 97.00 114 ARG A C 1
ATOM 888 O O . ARG A 1 114 ? -6.961 13.913 13.604 1.00 97.00 114 ARG A O 1
ATOM 895 N N . GLU A 1 115 ? -6.104 14.556 11.630 1.00 96.50 115 GLU A N 1
ATOM 896 C CA . GLU A 1 115 ? -7.394 14.795 10.988 1.00 96.50 115 GLU A CA 1
ATOM 897 C C . GLU A 1 115 ? -8.241 13.521 10.912 1.00 96.50 115 GLU A C 1
ATOM 899 O O . GLU A 1 115 ? -9.408 13.526 11.306 1.00 96.50 115 GLU A O 1
ATOM 904 N N . THR A 1 116 ? -7.631 12.411 10.499 1.00 97.38 116 THR A N 1
ATOM 905 C CA . THR A 1 116 ? -8.293 11.103 10.427 1.00 97.38 116 THR A CA 1
ATOM 906 C C . THR A 1 116 ? -8.794 10.661 11.801 1.00 97.38 116 THR A C 1
ATOM 908 O O . THR A 1 116 ? -9.951 10.269 11.940 1.00 97.38 116 THR A O 1
ATOM 911 N N . ALA A 1 117 ? -7.962 10.782 12.840 1.00 98.12 117 ALA A N 1
ATOM 912 C CA . ALA A 1 117 ? -8.358 10.441 14.204 1.00 98.12 117 ALA A CA 1
ATOM 913 C C . ALA A 1 117 ? -9.503 11.321 14.724 1.00 98.12 117 ALA A C 1
ATOM 915 O O . ALA A 1 117 ? -10.397 10.812 15.394 1.00 98.12 117 ALA A O 1
ATOM 916 N N . MET A 1 118 ? -9.491 12.624 14.421 1.00 97.56 118 MET A N 1
ATOM 917 C CA . MET A 1 118 ? -10.577 13.531 14.805 1.00 97.56 118 MET A CA 1
ATOM 918 C C . MET A 1 118 ? -11.899 13.139 14.142 1.00 97.56 118 MET A C 1
ATOM 920 O O . MET A 1 118 ? -12.906 13.047 14.839 1.00 97.56 118 MET A O 1
ATOM 924 N N . ARG A 1 119 ? -11.896 12.854 12.832 1.00 97.44 119 ARG A N 1
ATOM 925 C CA . ARG A 1 119 ? -13.102 12.437 12.098 1.00 97.44 119 ARG A CA 1
ATOM 926 C C . ARG A 1 119 ? -13.682 11.132 12.648 1.00 97.44 119 ARG A C 1
ATOM 928 O O . ARG A 1 119 ? -14.862 11.091 12.968 1.00 97.44 119 ARG A O 1
ATOM 935 N N . LEU A 1 120 ? -12.846 10.113 12.856 1.00 97.69 120 LEU A N 1
ATOM 936 C CA . LEU A 1 120 ? -13.282 8.820 13.405 1.00 97.69 120 LEU A CA 1
ATOM 937 C C . LEU A 1 120 ? -13.826 8.935 14.839 1.00 97.69 120 LEU A C 1
ATOM 939 O O . LEU A 1 120 ? -14.806 8.284 15.191 1.00 97.69 120 LEU A O 1
ATOM 943 N N . LYS A 1 121 ? -13.213 9.775 15.681 1.00 97.25 121 LYS A N 1
ATOM 944 C CA . LYS A 1 121 ? -13.728 10.034 17.034 1.00 97.25 121 LYS A CA 1
ATOM 945 C C . LYS A 1 121 ? -15.062 10.771 17.012 1.00 97.25 121 LYS A C 1
ATOM 947 O O . LYS A 1 121 ? -15.928 10.465 17.824 1.00 97.25 121 LYS A O 1
ATOM 952 N N . ALA A 1 122 ? -15.233 11.725 16.096 1.00 96.44 122 ALA A N 1
ATOM 953 C CA . ALA A 1 122 ? -16.486 12.462 15.945 1.00 96.44 122 ALA A CA 1
ATOM 954 C C . ALA A 1 122 ? -17.654 11.549 15.536 1.00 96.44 122 ALA A C 1
ATOM 956 O O . ALA A 1 122 ? -18.797 11.841 15.875 1.00 96.44 122 ALA A O 1
ATOM 957 N N . THR A 1 123 ? -17.370 10.422 14.876 1.00 94.75 123 THR A N 1
ATOM 958 C CA . THR A 1 123 ? -18.356 9.380 14.548 1.00 94.75 123 THR A CA 1
ATOM 959 C C . THR A 1 123 ? -18.435 8.258 15.592 1.00 94.75 123 THR A C 1
ATOM 961 O O . THR A 1 123 ? -19.087 7.246 15.357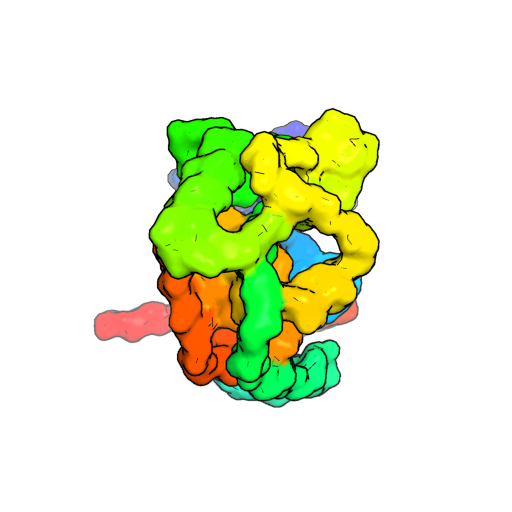 1.00 94.75 123 THR A O 1
ATOM 964 N N . GLY A 1 124 ? -17.809 8.429 16.763 1.00 95.12 124 GLY A N 1
ATOM 965 C CA . GLY A 1 124 ? -17.960 7.534 17.915 1.00 95.12 124 GLY A CA 1
ATOM 966 C C . GLY A 1 124 ? -17.013 6.332 17.963 1.00 95.12 124 GLY A C 1
ATOM 967 O O . GLY A 1 124 ? -17.184 5.475 18.828 1.00 95.12 124 GLY A O 1
ATOM 968 N N . HIS A 1 125 ? -16.006 6.241 17.089 1.00 96.44 125 HIS A N 1
ATOM 969 C CA . HIS A 1 125 ? -15.050 5.132 17.140 1.00 96.44 125 HIS A CA 1
ATOM 970 C C . HIS A 1 125 ? -14.023 5.290 18.276 1.00 96.44 125 HIS A C 1
ATOM 972 O O . HIS A 1 125 ? -13.452 6.368 18.467 1.00 96.44 125 HIS A O 1
ATOM 978 N N . ASP A 1 126 ? -13.694 4.185 18.963 1.00 97.31 126 ASP A N 1
ATOM 979 C CA . ASP A 1 126 ? -12.406 4.066 19.666 1.00 97.31 126 ASP A CA 1
ATOM 980 C C . ASP A 1 126 ? -11.294 4.039 18.613 1.00 97.31 126 ASP A C 1
ATOM 982 O O . ASP A 1 126 ? -11.354 3.254 17.668 1.00 97.31 126 ASP A O 1
ATOM 986 N N . VAL A 1 127 ? -10.281 4.889 18.758 1.00 98.38 127 VAL A N 1
ATOM 987 C CA . VAL A 1 127 ? -9.200 5.025 17.777 1.00 98.38 127 VAL A CA 1
ATOM 988 C C . VAL A 1 127 ? -7.887 4.590 18.408 1.00 98.38 127 VAL A C 1
ATOM 990 O O . VAL A 1 127 ? -7.495 5.084 19.468 1.00 98.38 127 VAL A O 1
ATOM 993 N N . ARG A 1 128 ? -7.161 3.713 17.710 1.00 98.44 128 ARG A N 1
ATOM 994 C CA . ARG A 1 128 ? -5.783 3.327 18.039 1.00 98.44 128 ARG A CA 1
ATOM 995 C C . ARG A 1 128 ? -4.853 3.719 16.906 1.00 98.44 128 ARG A C 1
ATOM 997 O O . ARG A 1 128 ? -5.231 3.690 15.737 1.00 98.44 128 ARG A O 1
ATOM 1004 N N . PHE A 1 129 ? -3.615 4.047 17.250 1.00 98.56 129 PHE A N 1
ATOM 1005 C CA . PHE A 1 129 ? -2.566 4.323 16.278 1.00 98.56 129 PHE A CA 1
ATOM 1006 C C . PHE A 1 129 ? -1.482 3.257 16.357 1.00 98.56 129 PHE A C 1
ATOM 1008 O O . PHE A 1 129 ? -0.923 3.019 17.425 1.00 98.56 129 PHE A O 1
ATOM 1015 N N . ARG A 1 130 ? -1.147 2.640 15.227 1.00 98.00 130 ARG A N 1
ATOM 1016 C CA . ARG A 1 130 ? -0.009 1.729 15.126 1.00 98.00 130 ARG A CA 1
ATOM 1017 C C . ARG A 1 130 ? 1.090 2.375 14.285 1.00 98.00 130 ARG A C 1
ATOM 1019 O O . ARG A 1 130 ? 0.927 2.470 13.068 1.00 98.00 130 ARG A O 1
ATOM 1026 N N . PRO A 1 131 ? 2.223 2.773 14.879 1.00 96.94 131 PRO A N 1
ATOM 1027 C CA . PRO A 1 131 ? 3.320 3.367 14.138 1.00 96.94 131 PRO A CA 1
ATOM 1028 C C . PRO A 1 131 ? 3.987 2.316 13.242 1.00 96.94 131 PRO A C 1
ATOM 1030 O O . PRO A 1 131 ? 3.983 1.118 13.540 1.00 96.94 131 PRO A O 1
ATOM 1033 N N . HIS A 1 132 ? 4.596 2.750 12.138 1.00 95.44 132 HIS A N 1
ATOM 1034 C CA . HIS A 1 132 ? 5.332 1.821 11.283 1.00 95.44 132 HIS A CA 1
ATOM 1035 C C . HIS A 1 132 ? 6.601 1.333 12.011 1.00 95.44 132 HIS A C 1
ATOM 1037 O O . HIS A 1 132 ? 7.390 2.182 12.435 1.00 95.44 132 HIS A O 1
ATOM 1043 N N . PRO A 1 133 ? 6.887 0.017 12.105 1.00 93.50 133 PRO A N 1
ATOM 1044 C CA . PRO A 1 133 ? 8.052 -0.491 12.841 1.00 93.50 133 PRO A CA 1
ATOM 1045 C C . PRO A 1 133 ? 9.381 0.126 12.385 1.00 93.50 133 PRO A C 1
ATOM 1047 O O . PRO A 1 133 ? 10.210 0.515 13.199 1.00 93.50 133 PRO A O 1
ATOM 1050 N N . GLU A 1 134 ? 9.562 0.279 11.072 1.00 93.06 134 GLU A N 1
ATOM 1051 C CA . GLU A 1 134 ? 10.748 0.934 10.505 1.00 93.06 134 GLU A CA 1
ATOM 1052 C C . GLU A 1 134 ? 10.814 2.435 10.828 1.00 93.06 134 GLU A C 1
ATOM 1054 O O . GLU A 1 134 ? 11.896 2.969 11.041 1.00 93.06 134 GLU A O 1
ATOM 1059 N N . ALA A 1 135 ? 9.672 3.123 10.921 1.00 92.75 135 ALA A N 1
ATOM 1060 C CA . ALA A 1 135 ? 9.660 4.525 11.328 1.00 92.75 135 ALA A CA 1
ATOM 1061 C C . ALA A 1 135 ? 10.060 4.657 12.803 1.00 92.75 135 ALA A C 1
ATOM 1063 O O . ALA A 1 135 ? 10.858 5.525 13.138 1.00 92.75 135 ALA A O 1
ATOM 1064 N N . VAL A 1 136 ? 9.589 3.748 13.668 1.00 93.00 136 VAL A N 1
ATOM 1065 C CA . VAL A 1 136 ? 10.004 3.676 15.079 1.00 93.00 136 VAL A CA 1
ATOM 1066 C C . VAL A 1 136 ? 11.514 3.468 15.194 1.00 93.00 136 VAL A C 1
ATOM 1068 O O . VAL A 1 136 ? 12.169 4.227 15.900 1.00 93.00 136 VAL A O 1
ATOM 1071 N N . LYS A 1 137 ? 12.085 2.508 14.450 1.00 92.75 137 LYS A N 1
ATOM 1072 C CA . LYS A 1 137 ? 13.540 2.262 14.425 1.00 92.75 137 LYS A CA 1
ATOM 1073 C C . LYS A 1 137 ? 14.349 3.492 14.003 1.00 92.75 137 LYS A C 1
ATOM 1075 O O . LYS A 1 137 ? 15.451 3.690 14.496 1.00 92.75 137 LYS A O 1
ATOM 1080 N N . ARG A 1 138 ? 13.793 4.327 13.121 1.00 92.12 138 ARG A N 1
ATOM 1081 C CA . ARG A 1 138 ? 14.395 5.590 12.659 1.00 92.12 138 ARG A CA 1
ATOM 1082 C C . ARG A 1 138 ? 14.145 6.778 13.597 1.00 92.12 138 ARG A C 1
ATOM 1084 O O . ARG A 1 138 ? 14.458 7.903 13.226 1.00 92.12 138 ARG A O 1
ATOM 1091 N N . GLY A 1 139 ? 13.534 6.568 14.765 1.00 90.19 139 GLY A N 1
ATOM 1092 C CA . GLY A 1 139 ? 13.165 7.649 15.687 1.00 90.19 139 GLY A CA 1
ATOM 1093 C C . GLY A 1 139 ? 11.996 8.519 15.204 1.00 90.19 139 GLY A C 1
ATOM 1094 O O . GLY A 1 139 ? 11.748 9.584 15.755 1.00 90.19 139 GLY A O 1
ATOM 1095 N N . ALA A 1 140 ? 11.258 8.068 14.187 1.00 88.94 140 ALA A N 1
ATOM 1096 C CA . ALA A 1 140 ? 10.188 8.800 13.509 1.00 88.94 140 ALA A CA 1
ATOM 1097 C C . ALA A 1 140 ? 8.837 8.056 13.556 1.00 88.94 140 ALA A C 1
ATOM 1099 O O . ALA A 1 140 ? 8.008 8.203 12.661 1.00 88.94 140 ALA A O 1
ATOM 1100 N N . GLY A 1 141 ? 8.611 7.231 14.588 1.00 83.25 141 GLY A N 1
ATOM 1101 C CA . GLY A 1 141 ? 7.402 6.407 14.738 1.00 83.25 141 GLY A CA 1
ATOM 1102 C C . GLY A 1 141 ? 6.097 7.209 14.797 1.00 83.25 141 GLY A C 1
ATOM 1103 O O . GLY A 1 141 ? 5.053 6.709 14.390 1.00 83.25 141 GLY A O 1
ATOM 1104 N N . GLY A 1 142 ? 6.174 8.468 15.231 1.00 85.00 142 GLY A N 1
ATOM 1105 C CA . GLY A 1 142 ? 5.027 9.359 15.356 1.00 85.00 142 GLY A CA 1
ATOM 1106 C C . GLY A 1 142 ? 4.098 8.992 16.517 1.00 85.00 142 GLY A C 1
ATOM 1107 O O . GLY A 1 142 ? 4.195 7.929 17.129 1.00 85.00 142 GLY A O 1
ATOM 1108 N N . SER A 1 143 ? 3.187 9.906 16.824 1.00 93.50 143 SER A N 1
ATOM 1109 C CA . SER A 1 143 ? 2.091 9.717 17.773 1.00 93.50 143 SER A CA 1
ATOM 1110 C C . SER A 1 143 ? 0.946 10.662 17.408 1.00 93.50 143 SER A C 1
ATOM 1112 O O . SER A 1 143 ? 1.134 11.626 16.659 1.00 93.50 143 SER A O 1
ATOM 1114 N N . ILE A 1 144 ? -0.251 10.383 17.922 1.00 96.56 144 ILE A N 1
ATOM 1115 C CA . ILE A 1 144 ? -1.421 11.247 17.759 1.00 96.56 144 ILE A CA 1
ATOM 1116 C C . ILE A 1 144 ? -1.913 11.617 19.159 1.00 96.56 144 ILE A C 1
ATOM 1118 O O . ILE A 1 144 ? -2.185 10.740 19.977 1.00 96.56 144 ILE A O 1
ATOM 1122 N N . ALA 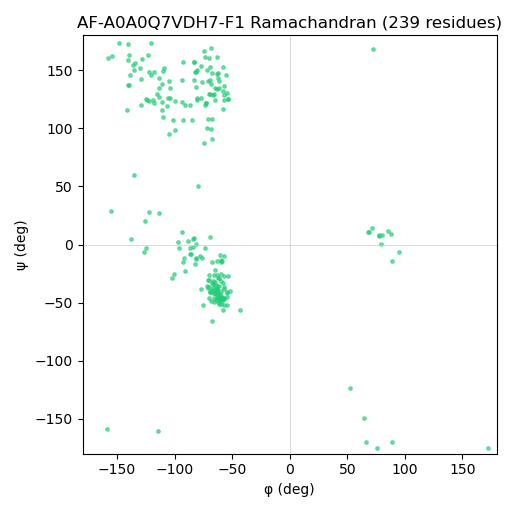A 1 145 ? -2.010 12.913 19.458 1.00 94.81 145 ALA A N 1
ATOM 1123 C CA . ALA A 1 145 ? -2.428 13.382 20.777 1.00 94.81 145 ALA A CA 1
ATOM 1124 C C . ALA A 1 145 ? -3.823 12.843 21.152 1.00 94.81 145 ALA A C 1
ATOM 1126 O O . ALA A 1 145 ? -4.763 12.896 20.358 1.00 94.81 145 ALA A O 1
ATOM 1127 N N . GLY A 1 146 ? -3.948 12.303 22.368 1.00 94.81 146 GLY A N 1
ATOM 1128 C CA . GLY A 1 146 ? -5.197 11.726 22.875 1.00 94.81 146 GLY A CA 1
ATOM 1129 C C . GLY A 1 146 ? -5.634 10.422 22.195 1.00 94.81 146 GLY A C 1
ATOM 1130 O O . GLY A 1 146 ? -6.770 10.001 22.388 1.00 94.81 146 GLY A O 1
ATOM 1131 N N . VAL A 1 147 ? -4.792 9.794 21.373 1.00 98.00 147 VAL A N 1
ATOM 1132 C CA . VAL A 1 147 ? -5.038 8.479 20.760 1.00 98.00 147 VAL A CA 1
ATOM 1133 C C . VAL A 1 147 ? -4.024 7.501 21.330 1.00 98.00 147 VAL A C 1
ATOM 1135 O O . VAL A 1 147 ? -2.836 7.811 21.416 1.00 98.00 147 VAL A O 1
ATOM 1138 N N . GLN A 1 148 ? -4.474 6.308 21.710 1.00 97.81 148 GLN A N 1
ATOM 1139 C CA . GLN A 1 148 ? -3.559 5.304 22.230 1.00 97.81 148 GLN A CA 1
ATOM 1140 C C . GLN A 1 148 ? -2.694 4.733 21.103 1.00 97.81 148 GLN A C 1
ATOM 1142 O O . GLN A 1 148 ? -3.200 4.139 20.146 1.00 97.81 148 GLN A O 1
ATOM 1147 N N . THR A 1 149 ? -1.379 4.866 21.258 1.00 97.50 149 THR A N 1
ATOM 1148 C CA . THR A 1 149 ? -0.398 4.177 20.421 1.00 97.50 149 THR A CA 1
ATOM 1149 C C . THR A 1 149 ? -0.297 2.715 20.852 1.00 97.50 149 THR A C 1
ATOM 1151 O O . THR A 1 149 ? -0.057 2.432 22.026 1.00 97.50 149 THR A O 1
ATOM 1154 N N . ILE A 1 150 ? -0.462 1.786 19.913 1.00 96.00 150 ILE A N 1
ATOM 1155 C CA . ILE A 1 150 ? -0.313 0.345 20.138 1.00 96.00 150 ILE A CA 1
ATOM 1156 C C . ILE A 1 150 ? 0.890 -0.198 19.358 1.00 96.00 150 ILE A C 1
ATOM 1158 O O . ILE A 1 150 ? 1.190 0.254 18.253 1.00 96.00 150 ILE A O 1
ATOM 1162 N N . GLY A 1 151 ? 1.600 -1.150 19.963 1.00 88.25 151 GLY A N 1
ATOM 1163 C CA . GLY A 1 151 ? 2.754 -1.832 19.375 1.00 88.25 151 GLY A CA 1
ATOM 1164 C C . GLY A 1 151 ? 2.486 -3.317 19.132 1.00 88.25 151 GLY A C 1
ATOM 1165 O O . GLY A 1 151 ? 1.340 -3.755 19.108 1.00 88.25 151 GLY A O 1
ATOM 1166 N N . GLY A 1 152 ? 3.561 -4.091 18.984 1.00 88.88 152 GLY A N 1
ATOM 1167 C CA . GLY A 1 152 ? 3.492 -5.533 18.742 1.00 88.88 152 GLY A CA 1
ATOM 1168 C C . GLY A 1 152 ? 3.418 -5.909 17.261 1.00 88.88 152 GLY A C 1
ATOM 1169 O O . GLY A 1 152 ? 3.644 -5.089 16.358 1.00 88.88 152 GLY A O 1
ATOM 1170 N N . ASP A 1 153 ? 3.147 -7.185 17.010 1.00 92.75 153 ASP A N 1
ATOM 1171 C CA . ASP A 1 153 ? 2.976 -7.699 15.659 1.00 92.75 153 ASP A CA 1
ATOM 1172 C C . ASP A 1 153 ? 1.674 -7.177 15.024 1.00 92.75 153 ASP A C 1
ATOM 1174 O O . ASP A 1 153 ? 0.764 -6.665 15.687 1.00 92.75 153 ASP A O 1
ATOM 1178 N N . LEU A 1 154 ? 1.611 -7.237 13.693 1.00 94.62 154 LEU A N 1
ATOM 1179 C CA . LEU A 1 154 ? 0.458 -6.724 12.963 1.00 94.62 154 LEU A CA 1
ATOM 1180 C C . LEU A 1 154 ? -0.807 -7.547 13.241 1.00 94.62 154 LEU A C 1
ATOM 1182 O O . LEU A 1 154 ? -1.875 -6.956 13.370 1.00 94.62 154 LEU A O 1
ATOM 1186 N N . GLN A 1 155 ? -0.699 -8.871 13.373 1.00 94.88 155 GLN A N 1
ATOM 1187 C CA . GLN A 1 155 ? -1.857 -9.747 13.554 1.00 94.88 155 GLN A CA 1
ATOM 1188 C C . GLN A 1 155 ? -2.591 -9.426 14.860 1.00 94.88 155 GLN A C 1
ATOM 1190 O O . GLN A 1 155 ? -3.802 -9.214 14.832 1.00 94.88 155 GLN A O 1
ATOM 1195 N N . SER A 1 156 ? -1.857 -9.249 15.960 1.00 94.88 156 SER A N 1
ATOM 1196 C CA . SER A 1 156 ? -2.416 -8.824 17.250 1.00 94.88 156 SER A CA 1
ATOM 1197 C C . SER A 1 156 ? -3.162 -7.485 17.158 1.00 94.88 156 SER A C 1
ATOM 1199 O O . SER A 1 156 ? -4.209 -7.300 17.779 1.00 94.88 156 SER A O 1
ATOM 1201 N N . SER A 1 157 ? -2.662 -6.549 16.341 1.00 96.69 157 SER A N 1
ATOM 1202 C CA . SER A 1 157 ? -3.343 -5.268 16.092 1.00 96.69 157 SER A CA 1
ATOM 1203 C C . SER A 1 157 ? -4.604 -5.439 15.233 1.00 96.69 157 SER A C 1
ATOM 1205 O O . SER A 1 157 ? -5.604 -4.759 15.439 1.00 96.69 157 SER A O 1
ATOM 1207 N N . LEU A 1 158 ? -4.585 -6.357 14.264 1.00 96.94 158 LEU A N 1
ATOM 1208 C CA . LEU A 1 158 ? -5.747 -6.645 13.424 1.00 96.94 158 LEU A CA 1
ATOM 1209 C C . LEU A 1 158 ? -6.854 -7.375 14.197 1.00 96.94 158 LEU A C 1
ATOM 1211 O O . LEU A 1 158 ? -8.024 -7.203 13.875 1.00 96.94 158 LEU A O 1
ATOM 1215 N N . ASP A 1 159 ? -6.520 -8.186 15.200 1.00 95.38 159 ASP A N 1
ATOM 1216 C CA . ASP A 1 159 ? -7.500 -8.976 15.959 1.00 95.38 159 ASP A CA 1
ATOM 1217 C C . ASP A 1 159 ? -8.409 -8.139 16.867 1.00 95.38 159 ASP A C 1
ATOM 1219 O O . ASP A 1 159 ? -9.547 -8.535 17.151 1.00 95.38 159 ASP A O 1
ATOM 1223 N N . GLY A 1 160 ? -7.934 -6.971 17.303 1.00 95.12 160 GLY A N 1
ATOM 1224 C CA . GLY A 1 160 ? -8.725 -5.996 18.055 1.00 95.12 160 GLY A CA 1
ATOM 1225 C C . GLY A 1 160 ? -9.421 -4.937 17.194 1.00 95.12 160 GLY A C 1
ATOM 1226 O O . GLY A 1 160 ? -10.270 -4.212 17.713 1.00 95.12 160 GLY A O 1
ATOM 1227 N N . ALA A 1 161 ? -9.076 -4.839 15.909 1.00 97.25 161 ALA A N 1
ATOM 1228 C CA . ALA A 1 161 ? -9.578 -3.790 15.032 1.00 97.25 161 ALA A CA 1
ATOM 1229 C C . ALA A 1 161 ? -10.980 -4.114 14.490 1.00 97.25 161 ALA A C 1
ATOM 1231 O O . ALA A 1 161 ? -11.230 -5.225 14.021 1.00 97.25 161 ALA A O 1
ATOM 1232 N N . SER A 1 162 ? -11.873 -3.122 14.498 1.00 97.38 162 SER A N 1
ATOM 1233 C CA . SER A 1 162 ? -13.126 -3.173 13.731 1.00 97.38 162 SER A CA 1
ATOM 1234 C C . SER A 1 162 ? -12.869 -2.892 12.250 1.00 97.38 162 SER A C 1
ATOM 1236 O O . SER A 1 162 ? -13.448 -3.539 11.382 1.00 97.38 162 SER A O 1
ATOM 1238 N N . HIS A 1 163 ? -11.959 -1.961 11.961 1.00 98.06 163 HIS A N 1
ATOM 1239 C CA . HIS A 1 163 ? -11.472 -1.660 10.620 1.00 98.06 163 HIS A CA 1
ATOM 1240 C C . HIS A 1 163 ? -10.097 -0.980 10.674 1.00 98.06 163 HIS A C 1
ATOM 1242 O O . HIS A 1 163 ? -9.681 -0.432 11.699 1.00 98.06 163 HIS A O 1
ATOM 1248 N N . VAL A 1 164 ? -9.382 -1.023 9.553 1.00 98.31 164 VAL A N 1
ATOM 1249 C CA . VAL A 1 164 ? -8.065 -0.401 9.370 1.00 98.31 164 VAL A CA 1
ATOM 1250 C C . VAL A 1 164 ? -8.194 0.864 8.532 1.00 98.31 164 VAL A C 1
ATOM 1252 O O . VAL A 1 164 ? -8.910 0.871 7.543 1.00 98.31 164 VAL A O 1
ATOM 1255 N N . VAL A 1 165 ? -7.456 1.917 8.874 1.00 98.50 165 VAL A N 1
ATOM 1256 C CA . VAL A 1 165 ? -7.370 3.145 8.077 1.00 98.50 165 VAL A CA 1
ATOM 1257 C C . VAL A 1 165 ? -5.908 3.436 7.761 1.00 98.50 165 VAL A C 1
ATOM 1259 O O . VAL A 1 165 ? -5.059 3.513 8.652 1.00 98.50 165 VAL A O 1
ATOM 1262 N N . THR A 1 166 ? -5.587 3.584 6.480 1.00 98.19 166 THR A N 1
ATOM 1263 C CA . THR A 1 166 ? -4.230 3.873 6.011 1.00 98.19 166 THR A CA 1
ATOM 1264 C C . THR A 1 166 ? -4.246 4.877 4.866 1.00 98.19 166 THR A C 1
ATOM 1266 O O . THR A 1 166 ? -5.255 5.026 4.183 1.00 98.19 166 THR A O 1
ATOM 1269 N N . TRP A 1 167 ? -3.118 5.552 4.629 1.00 97.56 167 TRP A N 1
ATOM 1270 C CA . TRP A 1 167 ? -2.974 6.362 3.427 1.00 97.56 167 TRP A CA 1
ATOM 1271 C C . TRP A 1 167 ? -2.935 5.446 2.199 1.00 97.56 167 TRP A C 1
ATOM 1273 O O . TRP A 1 167 ? -3.888 5.397 1.428 1.00 97.56 167 TRP A O 1
ATOM 1283 N N . ASN A 1 168 ? -1.887 4.630 2.074 1.00 97.38 168 ASN A N 1
ATOM 1284 C CA . ASN A 1 168 ? -1.777 3.605 1.028 1.00 97.38 168 ASN A CA 1
ATOM 1285 C C . ASN A 1 168 ? -0.850 2.435 1.409 1.00 97.38 168 ASN A C 1
ATOM 1287 O O . ASN A 1 168 ? -0.220 1.820 0.545 1.00 97.38 168 ASN A O 1
ATOM 1291 N N . SER A 1 169 ? -0.735 2.124 2.704 1.00 96.81 169 SER A N 1
ATOM 1292 C CA . SER A 1 169 ? 0.114 1.027 3.176 1.00 96.81 169 SER A CA 1
ATOM 1293 C C . SER A 1 169 ? -0.355 -0.335 2.659 1.00 96.81 169 SER A C 1
ATOM 1295 O O . SER A 1 169 ? -1.552 -0.628 2.626 1.00 96.81 169 SER A O 1
ATOM 1297 N N . ASN A 1 170 ? 0.600 -1.238 2.409 1.00 96.94 170 ASN A N 1
ATOM 1298 C CA . ASN A 1 170 ? 0.311 -2.651 2.146 1.00 96.94 170 ASN A CA 1
ATOM 1299 C C . ASN A 1 170 ? -0.414 -3.345 3.316 1.00 96.94 170 ASN A C 1
ATOM 1301 O O . ASN A 1 170 ? -1.020 -4.392 3.131 1.00 96.94 170 ASN A O 1
ATOM 1305 N N . THR A 1 17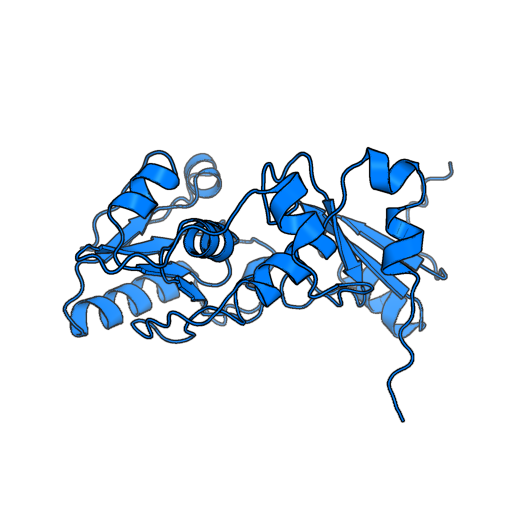1 ? -0.430 -2.740 4.505 1.00 97.69 171 THR A N 1
ATOM 1306 C CA . THR A 1 171 ? -1.248 -3.211 5.629 1.00 97.69 171 THR A CA 1
ATOM 1307 C C . THR A 1 171 ? -2.740 -3.293 5.288 1.00 97.69 171 THR A C 1
ATOM 1309 O O . THR A 1 171 ? -3.425 -4.138 5.854 1.00 97.69 171 THR A O 1
ATOM 1312 N N . ALA A 1 172 ? -3.255 -2.486 4.349 1.00 98.44 172 ALA A N 1
ATOM 1313 C CA . ALA A 1 172 ? -4.627 -2.647 3.863 1.00 98.44 172 ALA A CA 1
ATOM 1314 C C . ALA A 1 172 ? -4.832 -3.995 3.151 1.00 98.44 172 ALA A C 1
ATOM 1316 O O . ALA A 1 172 ? -5.855 -4.636 3.362 1.00 98.44 172 ALA A O 1
ATOM 1317 N N . VAL A 1 173 ? -3.845 -4.470 2.379 1.00 98.50 173 VAL A N 1
ATOM 1318 C CA . VAL A 1 173 ? -3.880 -5.809 1.763 1.00 98.50 173 VAL A CA 1
ATOM 1319 C C . VAL A 1 173 ? -3.943 -6.873 2.853 1.00 98.50 173 VAL A C 1
ATOM 1321 O O . VAL A 1 173 ? -4.833 -7.716 2.833 1.00 98.50 173 VAL A O 1
ATOM 1324 N N . GLU A 1 174 ? -3.044 -6.807 3.837 1.00 98.00 174 GLU A N 1
ATOM 1325 C CA . GLU A 1 174 ? -2.981 -7.775 4.942 1.00 98.00 174 GLU A CA 1
ATOM 1326 C C . GLU A 1 174 ? -4.283 -7.800 5.761 1.00 98.00 174 GLU A C 1
ATOM 1328 O O . GLU A 1 174 ? -4.805 -8.873 6.071 1.00 98.00 174 GLU A O 1
ATOM 1333 N N . ALA A 1 175 ? -4.844 -6.623 6.055 1.00 97.94 175 ALA A N 1
ATOM 1334 C CA . ALA A 1 175 ? -6.123 -6.467 6.739 1.00 97.94 175 ALA A CA 1
ATOM 1335 C C . ALA A 1 175 ? -7.261 -7.122 5.951 1.00 97.94 175 ALA A C 1
ATOM 1337 O O . ALA A 1 175 ? -7.972 -7.968 6.502 1.00 97.94 175 ALA A O 1
ATOM 1338 N N . VAL A 1 176 ? -7.372 -6.802 4.655 1.00 98.38 176 VAL A N 1
ATOM 1339 C CA . VAL A 1 176 ? -8.363 -7.404 3.767 1.00 98.38 176 VAL A CA 1
ATOM 1340 C C . VAL A 1 176 ? -8.172 -8.917 3.764 1.00 98.38 176 VAL A C 1
ATOM 1342 O O . VAL A 1 176 ? -9.084 -9.602 4.196 1.00 98.38 176 VAL A O 1
ATOM 1345 N N . ILE A 1 177 ? -7.010 -9.487 3.444 1.00 98.00 177 ILE A N 1
ATOM 1346 C CA . ILE A 1 177 ? -6.815 -10.955 3.466 1.00 98.00 177 ILE A CA 1
ATOM 1347 C C . ILE A 1 177 ? -7.248 -11.588 4.806 1.00 98.00 177 ILE A C 1
ATOM 1349 O O . ILE A 1 177 ? -7.929 -12.619 4.818 1.00 98.00 177 ILE A O 1
ATOM 1353 N N . ALA A 1 178 ? -6.957 -10.928 5.933 1.00 97.12 178 ALA A N 1
ATOM 1354 C CA . ALA A 1 178 ? -7.332 -11.373 7.275 1.00 97.12 178 ALA A CA 1
ATOM 1355 C C . ALA A 1 178 ? -8.827 -11.213 7.629 1.00 97.12 178 ALA A C 1
ATOM 1357 O O . ALA A 1 178 ? -9.243 -11.613 8.718 1.00 97.12 178 ALA A O 1
ATOM 1358 N N . GLY A 1 179 ? -9.636 -10.645 6.735 1.00 97.81 179 GLY A N 1
ATOM 1359 C CA . GLY A 1 179 ? -11.066 -10.427 6.946 1.00 97.81 179 GLY A CA 1
ATOM 1360 C C . GLY A 1 179 ? -11.389 -9.132 7.692 1.00 97.81 179 GLY A C 1
ATOM 1361 O O . GLY A 1 179 ? -12.520 -8.970 8.130 1.00 97.81 179 GLY A O 1
ATOM 1362 N N . VAL A 1 180 ? -10.437 -8.214 7.872 1.00 98.12 180 VAL A N 1
ATOM 1363 C CA . VAL A 1 180 ? -10.684 -6.896 8.482 1.00 98.12 180 VAL A CA 1
ATOM 1364 C C . VAL A 1 180 ? -10.972 -5.883 7.383 1.00 98.12 180 VAL A C 1
ATOM 1366 O O . VAL A 1 180 ? -10.122 -5.709 6.507 1.00 98.12 180 VAL A O 1
ATOM 1369 N N . PRO A 1 181 ? -12.127 -5.200 7.410 1.00 97.94 181 PRO A N 1
ATOM 1370 C CA . PRO A 1 181 ? -12.387 -4.091 6.502 1.00 97.94 181 PRO A CA 1
ATOM 1371 C C . PRO A 1 181 ? -11.293 -3.024 6.591 1.00 97.94 181 PRO A C 1
ATOM 1373 O O . PRO A 1 181 ? -10.746 -2.768 7.667 1.00 97.94 181 PRO A O 1
ATOM 1376 N N . ALA A 1 182 ? -10.980 -2.380 5.472 1.00 98.31 182 ALA A N 1
ATOM 1377 C CA . ALA A 1 182 ? -9.984 -1.320 5.441 1.00 98.31 182 ALA A CA 1
ATOM 1378 C C . ALA A 1 182 ? -10.464 -0.105 4.643 1.00 98.31 182 ALA A C 1
ATOM 1380 O O . ALA A 1 182 ? -11.313 -0.216 3.759 1.00 98.31 182 ALA A O 1
ATOM 1381 N N . VAL A 1 183 ? -9.874 1.040 4.968 1.00 98.56 183 VAL A N 1
ATOM 1382 C CA . VAL A 1 183 ? -10.005 2.322 4.283 1.00 98.56 183 VAL A CA 1
ATOM 1383 C C . VAL A 1 183 ? -8.621 2.726 3.786 1.00 98.56 183 VAL A C 1
ATOM 1385 O O . VAL A 1 183 ? -7.671 2.808 4.574 1.00 98.56 183 VAL A O 1
ATOM 1388 N N . SER A 1 184 ? -8.511 2.968 2.484 1.00 98.31 184 SER A N 1
ATOM 1389 C CA . SER A 1 184 ? -7.312 3.484 1.825 1.00 98.31 184 SER A CA 1
ATOM 1390 C C . SER A 1 184 ? -7.594 4.907 1.358 1.00 98.31 184 SER A C 1
ATOM 1392 O O . SER A 1 184 ? -8.518 5.105 0.581 1.00 98.31 184 SER A O 1
ATOM 1394 N N . MET A 1 185 ? -6.801 5.886 1.789 1.00 97.12 185 MET A N 1
ATOM 1395 C CA . MET A 1 185 ? -7.018 7.300 1.438 1.00 97.12 185 MET A CA 1
ATOM 1396 C C . MET A 1 185 ? -6.378 7.718 0.109 1.00 97.12 185 MET A C 1
ATOM 1398 O O . MET A 1 185 ? -6.587 8.835 -0.355 1.00 97.12 185 MET A O 1
ATOM 1402 N N . ASP A 1 186 ? -5.569 6.850 -0.499 1.00 97.31 186 ASP A N 1
ATOM 1403 C CA . ASP A 1 186 ? -4.872 7.133 -1.746 1.00 97.31 186 ASP A CA 1
ATOM 1404 C C . ASP A 1 186 ? -4.848 5.921 -2.691 1.00 97.31 186 ASP A C 1
ATOM 1406 O O . ASP A 1 186 ? -4.549 4.792 -2.287 1.00 97.31 186 ASP A O 1
ATOM 1410 N N . ILE A 1 187 ? -5.085 6.185 -3.983 1.00 96.69 187 ILE A N 1
ATOM 1411 C CA . ILE A 1 187 ? -5.148 5.181 -5.063 1.00 96.69 187 ILE A CA 1
ATOM 1412 C C . ILE A 1 187 ? -3.857 4.367 -5.233 1.00 96.69 187 ILE A C 1
ATOM 1414 O O . ILE A 1 187 ? -3.852 3.314 -5.860 1.00 96.69 187 ILE A O 1
ATOM 1418 N N . GLY A 1 188 ? -2.743 4.803 -4.638 1.00 96.88 188 GLY A N 1
ATOM 1419 C CA . GLY A 1 188 ? -1.519 4.007 -4.561 1.00 96.88 188 GLY A CA 1
ATOM 1420 C C . GLY A 1 188 ? -1.656 2.716 -3.758 1.00 96.88 188 GLY A C 1
ATOM 1421 O O . GLY A 1 188 ? -0.767 1.869 -3.851 1.00 96.88 188 GLY A O 1
ATOM 1422 N N . SER A 1 189 ? -2.726 2.553 -2.977 1.00 98.19 189 SER A N 1
ATOM 1423 C CA . SER A 1 189 ? -2.994 1.333 -2.219 1.00 98.19 189 SER A CA 1
ATOM 1424 C C . SER A 1 189 ? -3.268 0.156 -3.153 1.00 98.19 189 SER A C 1
ATOM 1426 O O . SER A 1 189 ? -4.143 0.213 -4.013 1.00 98.19 189 SER A O 1
ATOM 1428 N N . MET A 1 190 ? -2.588 -0.970 -2.934 1.00 98.44 190 MET A N 1
ATOM 1429 C CA . MET A 1 190 ? -2.874 -2.211 -3.670 1.00 98.44 190 MET A CA 1
ATOM 1430 C C . MET A 1 190 ? -4.242 -2.819 -3.327 1.00 98.44 190 MET A C 1
ATOM 1432 O O . MET A 1 190 ? -4.732 -3.683 -4.055 1.00 98.44 190 MET A O 1
ATOM 1436 N N . ALA A 1 191 ? -4.862 -2.366 -2.234 1.00 98.38 191 ALA A N 1
ATOM 1437 C CA . ALA A 1 191 ? -6.189 -2.786 -1.801 1.00 98.38 191 ALA A CA 1
ATOM 1438 C C . ALA A 1 191 ? -7.303 -1.817 -2.235 1.00 98.38 191 ALA A C 1
ATOM 1440 O O . ALA A 1 191 ? -8.452 -2.071 -1.898 1.00 98.38 191 ALA A O 1
ATOM 1441 N N . TRP A 1 192 ? -6.990 -0.744 -2.979 1.00 98.38 192 TRP A N 1
ATOM 1442 C CA . TRP A 1 192 ? -7.935 0.332 -3.316 1.00 98.38 192 TRP A CA 1
ATOM 1443 C C . TRP A 1 192 ? -9.319 -0.193 -3.731 1.00 98.38 192 TRP A C 1
ATOM 1445 O O . TRP A 1 192 ? -10.295 0.072 -3.045 1.00 98.38 192 TRP A O 1
ATOM 1455 N N . ALA A 1 193 ? -9.391 -1.060 -4.745 1.00 97.94 193 ALA A N 1
ATOM 1456 C CA . ALA A 1 193 ? -10.651 -1.573 -5.299 1.00 97.94 193 ALA A CA 1
ATOM 1457 C C . ALA A 1 193 ? -11.568 -2.341 -4.317 1.00 97.94 193 ALA A C 1
ATOM 1459 O O . ALA A 1 193 ? -12.714 -2.617 -4.656 1.00 97.94 193 ALA A O 1
ATOM 1460 N N . VAL A 1 194 ? -11.077 -2.724 -3.134 1.00 98.50 194 VAL A N 1
ATOM 1461 C CA . VAL A 1 194 ? -11.823 -3.499 -2.125 1.00 98.50 194 VAL A CA 1
ATOM 1462 C C . VAL A 1 194 ? -11.831 -2.823 -0.747 1.00 98.50 194 VAL A C 1
ATOM 1464 O O . VAL A 1 194 ? -12.054 -3.481 0.270 1.00 98.50 194 VAL A O 1
ATOM 1467 N N . THR A 1 195 ? -11.566 -1.515 -0.703 1.00 98.62 195 THR A N 1
ATOM 1468 C CA . THR A 1 195 ? -11.527 -0.700 0.524 1.00 98.62 195 THR A CA 1
ATOM 1469 C C . THR A 1 195 ? -12.404 0.536 0.394 1.00 98.62 195 THR A C 1
ATOM 1471 O O . THR A 1 195 ? -12.701 0.949 -0.720 1.00 98.62 195 THR A O 1
ATOM 1474 N N . GLY A 1 196 ? -12.791 1.131 1.523 1.00 98.25 196 GLY A N 1
ATOM 1475 C CA . GLY A 1 196 ? -13.386 2.469 1.529 1.00 98.25 196 GLY A CA 1
ATOM 1476 C C . GLY A 1 196 ? -12.326 3.543 1.297 1.00 98.25 196 GLY A C 1
ATOM 1477 O O . GLY A 1 196 ? -11.120 3.271 1.383 1.00 98.25 196 GLY A O 1
ATOM 1478 N N . HIS A 1 197 ? -12.759 4.763 1.009 1.00 97.69 197 HIS A N 1
ATOM 1479 C CA . HIS A 1 197 ? -11.903 5.890 0.624 1.00 97.69 197 HIS A CA 1
ATOM 1480 C C . HIS A 1 197 ? -12.093 7.128 1.498 1.00 97.69 197 HIS A C 1
ATOM 1482 O O . HIS A 1 197 ? -11.338 8.094 1.373 1.00 97.69 197 HIS A O 1
ATOM 1488 N N . GLU A 1 198 ? -13.031 7.074 2.441 1.00 95.19 198 GLU A N 1
ATOM 1489 C CA . GLU A 1 198 ? -13.235 8.107 3.448 1.00 95.19 198 GLU A CA 1
ATOM 1490 C C . GLU A 1 198 ? -13.114 7.552 4.877 1.00 95.19 198 GLU A C 1
ATOM 1492 O O . GLU A 1 198 ? -13.451 6.391 5.132 1.00 95.19 198 GLU A O 1
ATOM 1497 N N . PRO A 1 199 ? -12.643 8.348 5.860 1.00 91.44 199 PRO A N 1
ATOM 1498 C CA . PRO A 1 199 ? -12.574 7.897 7.246 1.00 91.44 199 PRO A CA 1
ATOM 1499 C C . PRO A 1 199 ? -13.957 7.476 7.761 1.00 91.44 199 PRO A C 1
ATOM 1501 O O . PRO A 1 199 ? -14.857 8.304 7.860 1.00 91.44 199 PRO A O 1
ATOM 1504 N N . GLY A 1 200 ? -14.105 6.197 8.112 1.00 85.25 200 GLY A N 1
ATOM 1505 C CA . GLY A 1 200 ? -15.369 5.612 8.575 1.00 85.25 200 GLY A CA 1
ATOM 1506 C C . GLY A 1 200 ? -16.202 4.938 7.478 1.00 85.25 200 GLY A C 1
ATOM 1507 O O . GLY A 1 200 ? -17.175 4.259 7.798 1.00 85.25 200 GLY A O 1
ATOM 1508 N N . GLU A 1 201 ? -15.811 5.044 6.204 1.00 94.44 201 GLU A N 1
ATOM 1509 C CA . GLU A 1 201 ? -16.444 4.313 5.104 1.00 94.44 201 GLU A CA 1
ATOM 1510 C C . GLU A 1 201 ? -16.026 2.835 5.135 1.00 94.44 201 GLU A C 1
ATOM 1512 O O . GLU A 1 201 ? -15.046 2.407 4.526 1.00 94.44 201 GLU A O 1
ATOM 1517 N N . VAL A 1 202 ? -16.763 2.027 5.891 1.00 95.19 202 VAL A N 1
ATOM 1518 C CA . VAL A 1 202 ? -16.466 0.602 6.044 1.00 95.19 202 VAL A CA 1
ATOM 1519 C C . VAL A 1 202 ? -17.252 -0.216 5.020 1.00 95.19 202 VAL A C 1
ATOM 1521 O O . VAL A 1 202 ? -18.455 -0.425 5.165 1.00 95.19 202 VAL A O 1
ATOM 1524 N N . VAL A 1 203 ? -16.554 -0.737 4.009 1.00 96.88 203 VAL A N 1
ATOM 1525 C CA . VAL A 1 203 ? -17.123 -1.617 2.972 1.00 96.88 203 VAL A CA 1
ATOM 1526 C C . VAL A 1 203 ? -16.634 -3.061 3.121 1.00 96.88 203 VAL A C 1
ATOM 1528 O O . VAL A 1 203 ? -15.544 -3.319 3.631 1.00 96.88 203 VAL A O 1
ATOM 1531 N N . THR A 1 204 ? -17.448 -4.022 2.676 1.00 97.56 204 THR A N 1
ATOM 1532 C CA . THR A 1 204 ? -17.127 -5.466 2.698 1.00 97.56 204 THR A CA 1
ATOM 1533 C C . THR A 1 204 ? -17.497 -6.151 1.374 1.00 97.56 204 THR A C 1
ATOM 1535 O O . THR A 1 204 ? -18.341 -7.047 1.358 1.00 97.56 204 THR A O 1
ATOM 1538 N N . PRO A 1 205 ? -16.914 -5.721 0.239 1.00 98.00 205 PRO A N 1
ATOM 1539 C CA . PRO A 1 205 ? -17.252 -6.278 -1.069 1.00 98.00 205 PRO A CA 1
ATOM 1540 C C . PRO A 1 205 ? -16.774 -7.731 -1.213 1.00 98.00 205 PRO A C 1
ATOM 1542 O O . PRO A 1 205 ? -15.969 -8.223 -0.411 1.00 98.00 205 PRO A O 1
ATOM 1545 N N . ASP A 1 206 ? -17.226 -8.414 -2.268 1.00 97.94 206 ASP A N 1
ATOM 1546 C CA . ASP A 1 206 ? -16.490 -9.581 -2.759 1.00 97.94 206 ASP A CA 1
ATOM 1547 C C . ASP A 1 206 ? -15.091 -9.129 -3.202 1.00 97.94 206 ASP A C 1
ATOM 1549 O O . ASP A 1 206 ? -14.883 -8.043 -3.741 1.00 97.94 206 ASP A O 1
ATOM 1553 N N . ARG A 1 207 ? -14.110 -9.962 -2.898 1.00 98.00 207 ARG A N 1
ATOM 1554 C CA . ARG A 1 207 ? -12.683 -9.682 -2.995 1.00 98.00 207 ARG A CA 1
ATOM 1555 C C . ARG A 1 207 ? -11.898 -10.855 -3.575 1.00 98.00 207 ARG A C 1
ATOM 1557 O O . ARG A 1 207 ? -10.672 -10.779 -3.632 1.00 98.00 207 ARG A O 1
ATOM 1564 N N . LEU A 1 208 ? -12.564 -11.931 -4.003 1.00 98.12 208 LEU A N 1
ATOM 1565 C CA . LEU A 1 208 ? -11.882 -13.097 -4.561 1.00 98.12 208 LEU A CA 1
ATOM 1566 C C . LEU A 1 208 ? -11.178 -12.757 -5.875 1.00 98.12 208 LEU A C 1
ATOM 1568 O O . LEU A 1 208 ? -9.996 -13.057 -6.023 1.00 98.12 208 LEU A O 1
ATOM 1572 N N . GLU A 1 209 ? -11.857 -12.055 -6.784 1.00 98.31 209 GLU A N 1
ATOM 1573 C CA . GLU A 1 209 ? -11.243 -11.618 -8.042 1.00 98.31 209 GLU A CA 1
ATOM 1574 C C . GLU A 1 209 ? -10.066 -10.661 -7.796 1.00 98.31 209 GLU A C 1
ATOM 1576 O O . GLU A 1 209 ? -9.013 -10.791 -8.423 1.00 98.31 209 GLU A O 1
ATOM 1581 N N . TRP A 1 210 ? -10.204 -9.723 -6.852 1.00 98.56 210 TRP A N 1
ATOM 1582 C CA . TRP A 1 210 ? -9.106 -8.830 -6.470 1.00 98.56 210 TRP A CA 1
ATOM 1583 C C . TRP A 1 210 ? -7.887 -9.619 -5.973 1.00 98.56 210 TRP A C 1
ATOM 1585 O O . TRP A 1 210 ? -6.768 -9.363 -6.424 1.00 98.56 210 TRP A O 1
ATOM 1595 N N . ALA A 1 211 ? -8.095 -10.600 -5.091 1.00 98.56 211 ALA A N 1
ATOM 1596 C CA . ALA A 1 211 ? -7.026 -11.430 -4.542 1.00 98.56 211 ALA A CA 1
ATOM 1597 C C . ALA A 1 211 ? -6.363 -12.300 -5.623 1.00 98.56 211 ALA A C 1
ATOM 1599 O O . ALA A 1 211 ? -5.133 -12.371 -5.690 1.00 98.56 211 ALA A O 1
ATOM 1600 N N . ALA A 1 212 ? -7.170 -12.886 -6.513 1.00 98.44 212 ALA A N 1
ATOM 1601 C CA . ALA A 1 212 ? -6.712 -13.643 -7.672 1.00 98.44 212 ALA A CA 1
ATOM 1602 C C . ALA A 1 212 ? -5.806 -12.792 -8.570 1.00 98.44 212 ALA A C 1
ATOM 1604 O O . ALA A 1 212 ? -4.658 -13.155 -8.833 1.00 98.44 212 ALA A O 1
ATOM 1605 N N . ARG A 1 213 ? -6.266 -11.597 -8.958 1.00 98.44 213 ARG A N 1
ATOM 1606 C CA . ARG A 1 213 ? -5.476 -10.679 -9.786 1.00 98.44 213 ARG A CA 1
ATOM 1607 C C . ARG A 1 213 ? -4.211 -10.212 -9.079 1.00 98.44 213 ARG A C 1
ATOM 1609 O O . ARG A 1 213 ? -3.179 -10.098 -9.732 1.00 98.44 213 ARG A O 1
ATOM 1616 N N . LEU A 1 214 ? -4.264 -9.952 -7.770 1.00 98.38 214 LEU A N 1
ATOM 1617 C CA . LEU A 1 214 ? -3.105 -9.530 -6.979 1.00 98.38 214 LEU A CA 1
ATOM 1618 C C . LEU A 1 214 ? -2.006 -10.604 -6.939 1.00 98.38 214 LEU A C 1
ATOM 1620 O O . LEU A 1 214 ? -0.830 -10.258 -7.026 1.00 98.38 214 LEU A O 1
ATOM 1624 N N . ALA A 1 215 ? -2.365 -11.892 -6.899 1.00 98.25 215 ALA A N 1
ATOM 1625 C CA . ALA A 1 215 ? -1.405 -12.999 -6.964 1.00 98.25 215 ALA A CA 1
ATOM 1626 C C . ALA A 1 215 ? -0.595 -13.031 -8.275 1.00 98.25 215 ALA A C 1
ATOM 1628 O O . ALA A 1 215 ? 0.554 -13.470 -8.280 1.00 98.25 215 ALA A O 1
ATOM 1629 N N . TRP A 1 216 ? -1.166 -12.533 -9.375 1.00 98.06 216 TRP A N 1
ATOM 1630 C CA . TRP A 1 216 ? -0.499 -12.423 -10.679 1.00 98.06 216 TRP A CA 1
ATOM 1631 C C . TRP A 1 216 ? 0.356 -11.161 -10.842 1.00 98.06 216 TRP A C 1
ATOM 1633 O O . TRP A 1 216 ? 1.004 -10.989 -11.868 1.00 98.06 216 TRP A O 1
ATOM 1643 N N . LYS A 1 217 ? 0.383 -10.275 -9.841 1.00 97.75 217 LYS A N 1
ATOM 1644 C CA . LYS A 1 217 ? 1.230 -9.072 -9.854 1.00 97.75 217 LYS A CA 1
ATOM 1645 C C . LYS A 1 217 ? 2.636 -9.326 -9.320 1.00 97.75 217 LYS A C 1
ATOM 1647 O O . LYS A 1 217 ? 3.470 -8.429 -9.376 1.00 97.75 217 LYS A O 1
ATOM 1652 N N . GLN A 1 218 ? 2.885 -10.511 -8.763 1.00 98.19 218 GLN A N 1
ATOM 1653 C CA . GLN A 1 218 ? 4.129 -10.854 -8.091 1.00 98.19 218 GLN A CA 1
ATOM 1654 C C . GLN A 1 218 ? 4.595 -12.268 -8.436 1.00 98.19 218 GLN A C 1
ATOM 1656 O O . GLN A 1 218 ? 3.798 -13.197 -8.592 1.00 98.19 218 GLN A O 1
ATOM 1661 N N . PHE A 1 219 ? 5.911 -12.423 -8.508 1.00 98.31 219 PHE A N 1
ATOM 1662 C CA . PHE A 1 219 ? 6.565 -13.661 -8.907 1.00 98.31 219 PHE A CA 1
ATOM 1663 C C . PHE A 1 219 ? 7.724 -13.968 -7.969 1.00 98.31 219 PHE A C 1
ATOM 1665 O O . PHE A 1 219 ? 8.346 -13.070 -7.395 1.00 98.31 219 PHE A O 1
ATOM 1672 N N . THR A 1 220 ? 8.003 -15.250 -7.788 1.00 98.06 220 THR A N 1
ATOM 1673 C CA . THR A 1 220 ? 9.201 -15.708 -7.088 1.00 98.06 220 THR A CA 1
ATOM 1674 C C . THR A 1 220 ? 10.439 -15.512 -7.960 1.00 98.06 220 THR A C 1
ATOM 1676 O O . THR A 1 220 ?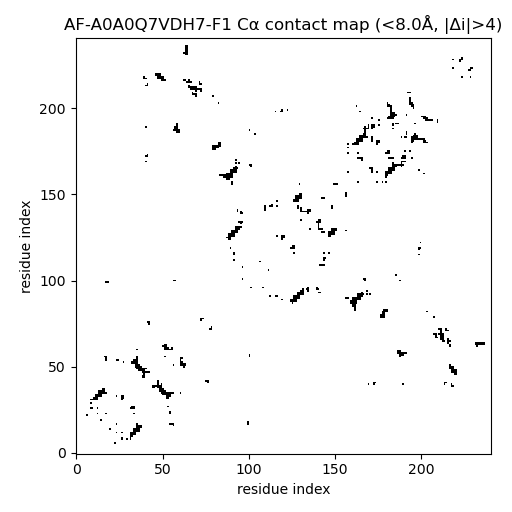 10.363 -15.432 -9.187 1.00 98.06 220 THR A O 1
ATOM 1679 N N . MET A 1 221 ? 11.619 -15.518 -7.340 1.00 96.06 221 MET A N 1
ATOM 1680 C CA . MET A 1 221 ? 12.878 -15.464 -8.092 1.00 96.06 221 MET A CA 1
ATOM 1681 C C . MET A 1 221 ? 13.051 -16.648 -9.056 1.00 96.06 221 MET A C 1
ATOM 1683 O O . MET A 1 221 ? 13.642 -16.479 -10.118 1.00 96.06 221 MET A O 1
ATOM 1687 N N . ALA A 1 222 ? 12.513 -17.827 -8.726 1.00 97.69 222 ALA A N 1
ATOM 1688 C CA . ALA A 1 222 ? 12.561 -18.998 -9.604 1.00 97.69 222 ALA A CA 1
ATOM 1689 C C . ALA A 1 222 ? 11.673 -18.823 -10.852 1.00 97.69 222 ALA A C 1
ATOM 1691 O O . ALA A 1 222 ? 12.086 -19.146 -11.965 1.00 97.69 222 ALA A O 1
ATOM 1692 N N . GLU A 1 223 ? 10.478 -18.253 -10.691 1.00 97.88 223 GLU A N 1
ATOM 1693 C CA . GLU A 1 223 ? 9.587 -17.909 -11.809 1.00 97.88 223 GLU A CA 1
ATOM 1694 C C . GLU A 1 223 ? 10.187 -16.831 -12.719 1.00 97.88 223 GLU A C 1
ATOM 1696 O O . GLU A 1 223 ? 10.009 -16.866 -13.934 1.00 97.88 223 GLU A O 1
ATOM 1701 N N . MET A 1 224 ? 10.930 -15.882 -12.149 1.00 96.81 224 MET A N 1
ATOM 1702 C CA . MET A 1 224 ? 11.654 -14.886 -12.939 1.00 96.81 224 MET A CA 1
ATOM 1703 C C . MET A 1 224 ? 12.831 -15.507 -13.696 1.00 96.81 224 MET A C 1
ATOM 1705 O O . MET A 1 224 ? 12.985 -15.266 -14.890 1.00 96.81 224 MET A O 1
ATOM 1709 N N . ALA A 1 225 ? 13.638 -16.335 -13.025 1.00 96.69 225 ALA A N 1
ATOM 1710 C CA . ALA A 1 225 ? 14.816 -16.970 -13.617 1.00 96.69 225 ALA A CA 1
ATOM 1711 C C . ALA A 1 225 ? 14.471 -17.983 -14.720 1.00 96.69 225 ALA A C 1
ATOM 1713 O O . ALA A 1 225 ? 15.238 -18.144 -15.663 1.00 96.69 225 ALA A O 1
ATOM 1714 N N . SER A 1 226 ? 13.321 -18.653 -14.612 1.00 97.81 226 SER A N 1
ATOM 1715 C CA . SER A 1 226 ? 12.844 -19.614 -15.616 1.00 97.81 226 SER A CA 1
ATOM 1716 C C . SER A 1 226 ? 12.230 -18.968 -16.859 1.00 97.81 226 SER A C 1
ATOM 1718 O O . SER A 1 226 ? 11.959 -19.674 -17.823 1.00 97.81 226 SER A O 1
ATOM 1720 N N . GLY A 1 227 ? 11.988 -17.654 -16.851 1.00 95.88 227 GLY A N 1
ATOM 1721 C CA . GLY A 1 227 ? 11.294 -16.959 -17.937 1.00 95.88 227 GLY A CA 1
ATOM 1722 C C . GLY A 1 227 ? 9.772 -16.911 -17.786 1.00 95.88 227 GLY A C 1
ATOM 1723 O O . GLY A 1 227 ? 9.139 -16.061 -18.405 1.00 95.88 227 GLY A O 1
ATOM 1724 N N . TYR A 1 228 ? 9.189 -17.711 -16.886 1.00 97.00 228 TYR A N 1
ATOM 1725 C CA . TYR A 1 228 ? 7.739 -17.778 -16.678 1.00 97.00 228 TYR A CA 1
ATOM 1726 C C . TYR A 1 228 ? 7.105 -16.413 -16.378 1.00 97.00 228 TYR A C 1
ATOM 1728 O O . TYR A 1 228 ? 6.047 -16.078 -16.906 1.00 97.00 228 TYR A O 1
ATOM 1736 N N . CYS A 1 229 ? 7.768 -15.590 -15.559 1.00 96.38 229 CYS A N 1
ATOM 1737 C CA . CYS A 1 229 ? 7.324 -14.220 -15.305 1.00 96.38 229 CYS A CA 1
ATOM 1738 C C . CYS A 1 229 ? 7.160 -13.427 -16.612 1.00 96.38 229 CYS A C 1
ATOM 1740 O O . CYS A 1 229 ? 6.157 -12.738 -16.789 1.00 96.38 229 CYS A O 1
ATOM 1742 N N . TRP A 1 230 ? 8.133 -13.523 -17.522 1.00 93.44 230 TRP A N 1
ATOM 1743 C CA . TRP A 1 230 ? 8.138 -12.796 -18.791 1.00 93.44 230 TRP A CA 1
ATOM 1744 C C . TRP A 1 230 ? 7.073 -13.315 -19.751 1.00 93.44 230 TRP A C 1
ATOM 1746 O O . TRP A 1 230 ? 6.407 -12.502 -20.387 1.00 93.44 230 TRP A O 1
ATOM 1756 N N . ASP A 1 231 ? 6.824 -14.624 -19.771 1.00 95.12 231 ASP A N 1
ATOM 1757 C CA . ASP A 1 231 ? 5.724 -15.214 -20.544 1.00 95.12 231 ASP A CA 1
ATOM 1758 C C . ASP A 1 231 ? 4.355 -14.696 -20.085 1.00 95.12 231 ASP A C 1
ATOM 1760 O O . ASP A 1 231 ? 3.447 -14.506 -20.893 1.00 95.12 231 ASP A O 1
ATOM 1764 N N . VAL A 1 232 ? 4.195 -14.448 -18.781 1.00 95.00 232 VAL A N 1
ATOM 1765 C CA . VAL A 1 232 ? 2.954 -13.908 -18.215 1.00 95.00 232 VAL A CA 1
ATOM 1766 C C . VAL A 1 232 ? 2.813 -12.418 -18.518 1.00 95.00 232 VAL A C 1
ATOM 1768 O O . VAL A 1 232 ? 1.776 -11.991 -19.025 1.00 95.00 232 VAL A O 1
ATOM 1771 N N . VAL A 1 233 ? 3.831 -11.610 -18.206 1.00 94.06 233 VAL A N 1
ATOM 1772 C CA . VAL A 1 233 ? 3.721 -10.144 -18.315 1.00 94.06 233 VAL A CA 1
ATOM 1773 C C . VAL A 1 233 ? 3.949 -9.614 -19.733 1.00 94.06 233 VAL A C 1
ATOM 1775 O O . VAL A 1 233 ? 3.573 -8.480 -20.028 1.00 94.06 233 VAL A O 1
ATOM 1778 N N . GLY A 1 234 ? 4.546 -10.423 -20.611 1.00 87.00 234 GLY A N 1
ATOM 1779 C CA . GLY A 1 234 ? 4.782 -10.115 -22.022 1.00 87.00 234 GLY A CA 1
ATOM 1780 C C . GLY A 1 234 ? 3.536 -10.233 -22.903 1.00 87.00 234 GLY A C 1
ATOM 1781 O O . GLY A 1 234 ? 3.544 -9.743 -24.031 1.00 87.00 234 GLY A O 1
ATOM 1782 N N . GLN A 1 235 ? 2.445 -10.819 -22.397 1.00 68.81 235 GLN A N 1
ATOM 1783 C CA . GLN A 1 235 ? 1.149 -10.828 -23.077 1.00 68.81 235 GLN A CA 1
ATOM 1784 C C . GLN A 1 235 ? 0.590 -9.398 -23.125 1.00 68.81 235 GLN A C 1
ATOM 1786 O O . GLN A 1 235 ? -0.104 -8.951 -22.209 1.00 68.81 235 GLN A O 1
ATOM 1791 N N . ARG A 1 236 ? 0.900 -8.654 -24.193 1.00 54.59 236 ARG A N 1
ATOM 1792 C CA . ARG A 1 236 ? 0.172 -7.431 -24.541 1.00 54.59 236 ARG A CA 1
ATOM 1793 C C . ARG A 1 236 ? -1.227 -7.862 -24.967 1.00 54.59 236 ARG A C 1
ATOM 1795 O O . ARG A 1 236 ? -1.417 -8.338 -26.079 1.00 54.59 236 ARG A O 1
ATOM 1802 N N . ILE A 1 237 ? -2.199 -7.747 -24.065 1.00 46.16 237 ILE A N 1
ATOM 1803 C CA . ILE A 1 237 ? -3.601 -7.788 -24.474 1.00 46.16 237 ILE A CA 1
ATOM 1804 C C . ILE A 1 237 ? -3.807 -6.513 -25.291 1.00 46.16 237 ILE A C 1
ATOM 1806 O O . ILE A 1 237 ? -3.750 -5.416 -24.735 1.00 46.16 237 ILE A O 1
ATOM 1810 N N . GLU A 1 238 ? -3.951 -6.651 -26.609 1.00 36.12 238 GLU A N 1
ATOM 1811 C CA . GLU A 1 238 ? -4.400 -5.550 -27.457 1.00 36.12 238 GLU A CA 1
ATOM 1812 C C . GLU A 1 238 ? -5.714 -5.023 -26.876 1.00 36.12 238 GLU A C 1
ATOM 1814 O O . GLU A 1 238 ? -6.641 -5.793 -26.608 1.00 36.12 238 GLU A O 1
ATOM 1819 N N . ALA A 1 239 ? -5.772 -3.719 -26.604 1.00 33.97 239 ALA A N 1
ATOM 1820 C CA . ALA A 1 239 ? -7.018 -3.090 -26.205 1.00 33.97 239 ALA A CA 1
ATOM 1821 C C . ALA A 1 239 ? -8.038 -3.349 -27.320 1.00 33.97 239 ALA A C 1
ATOM 1823 O O . ALA A 1 239 ? -7.760 -3.055 -28.483 1.00 33.97 239 ALA A O 1
ATOM 1824 N N . ALA A 1 240 ? -9.186 -3.934 -26.971 1.00 33.47 240 ALA A N 1
ATOM 1825 C CA . ALA A 1 240 ? -10.303 -4.024 -27.899 1.00 33.47 240 ALA A CA 1
ATOM 1826 C C . ALA A 1 240 ? -10.608 -2.609 -28.417 1.00 33.47 240 ALA A C 1
ATOM 1828 O O . ALA A 1 240 ? -10.746 -1.683 -27.613 1.00 33.47 240 ALA A O 1
ATOM 1829 N N . ALA A 1 241 ? -10.605 -2.475 -29.745 1.00 31.88 241 ALA A N 1
ATOM 1830 C CA . ALA A 1 241 ? -10.894 -1.243 -30.472 1.00 31.88 241 ALA A CA 1
ATOM 1831 C C . ALA A 1 241 ? -12.287 -0.684 -30.150 1.00 31.88 241 ALA A C 1
ATOM 1833 O O . ALA A 1 241 ? -13.205 -1.496 -29.883 1.00 31.88 241 ALA A O 1
#

Radius of gyration: 19.0 Å; Cα contacts (8 Å, |Δi|>4): 465; chains: 1; bounding box: 47×40×53 Å

Nearest PDB structures (foldseek):
  6mgd-assembly2_B  TM=6.290E-01  e=5.446E-06  Thermosulfurimonas dismutans
  8csc-assembly2_B-2  TM=5.552E-01  e=3.509E-06  Raoultella terrigena
  8csf-assembly2_B-2  TM=5.715E-01  e=6.576E-06  Raoultella terrigena
  6mgd-assembly1_A  TM=5.825E-01  e=1.157E-05  Thermosulfurimonas dismutans
  8csf-assembly1_A-2  TM=5.715E-01  e=9.001E-06  Raoultella terrigena